Protein AF-A0A369LUM4-F1 (afdb_monomer)

Radius of gyration: 27.9 Å; Cα contacts (8 Å, |Δi|>4): 339; chains: 1; bounding box: 79×74×70 Å

Secondary structure (DSSP, 8-state):
----------------SS---------------------------------------------------S---------PPPSEE-SSEEEE---GGGHHHHHHHHT-TTTSGGGTS---HHHHHHHHHHHHHHHHHTS--EEEEEETTT--EEEEEEEEEEEETTEEEEEEEEEE-GGGTTSSHHHHHHHHHHHHHHHTS--SEEEEEEETT-HHHHHHHHHTT-EEEEEEEEEETTEEEEEEEEEEEHHHHHHHHTT-

Sequence (260 aa):
MPEPDEAVRDT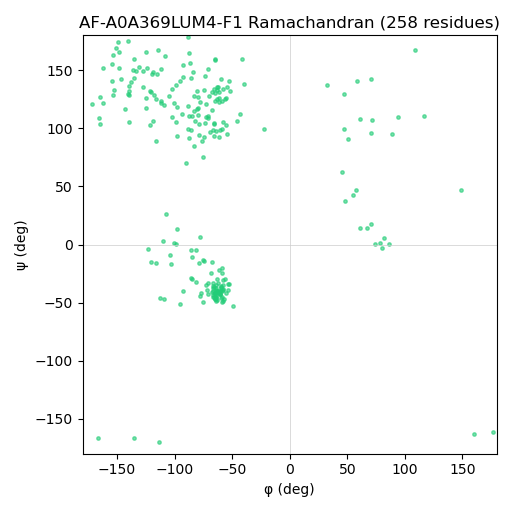AASNLPFGTVITDSLHVGCPVIDSESRELGKYSAQTDGDELERAFRPKSCRESVITVPKGARCASTVRERPILETERLVLREMVEADFEALCRTLQDGKAMYAYEGPFDDAEVKEWLDRQLARYRDDGFGLWAAVLKDTGRFVGQCGLTVQDCDGVPVVEVGYLFERAYWHRGLATEAAVACRDHAFDVLGADEVFSIIRDTNEASQAVARRNGMTPRSSFIKHYRGVRMPHIAYSITREERALLALRA

Mean predicted aligned error: 14.49 Å

Foldseek 3Di:
DDDDDDDDDDDPPDPDAFDDPPPPDDDPDDDDPDDDDDDDDDDDDDDDDDDDDDDDDDDDDDDPPDDDDPDDPPPPPPPADFPDDFPWKTWGADDPVCLVVQLLFQQDQVLCVQQVGHDDSVVSVVVNVVQVVCCVPVVWGWTFIATPVPRHGFWTWAWDFHDDPNDTAIEIDITGRPVCPPVCSRLRRSLRRVVCCCVPVVHFKYKHKGFPPCVSVVVSLVSSVWDWDDWDWDQHPNDTTIITITMDGPVSVVVVVVVD

pLDDT: mean 76.44, std 30.2, range [22.61, 98.81]

Nearest PDB structures (foldseek):
  2zw7-assembly1_B  TM=8.777E-01  e=3.387E-13  Streptomyces verticillus
  2vzy-assembly1_D  TM=8.006E-01  e=3.402E-11  Mycobacterium tuberculosis H37Rv
  2vzy-assembly1_C  TM=8.085E-01  e=5.283E-10  Mycobacterium tuberculosis H37Rv
  2vzz-assembly1_D  TM=7.512E-01  e=1.159E-10  Mycobacterium tuberculosis H37Rv
  3igr-assembly1_A  TM=7.946E-01  e=3.418E-09  Aliivibrio fischeri ES114

Solvent-accessible surface area (backbone atoms only — not comparable to full-atom values): 16498 Å² total; per-residue (Å²): 134,88,85,81,92,85,79,88,80,84,69,91,75,80,90,67,84,76,85,79,78,81,76,76,88,71,87,78,78,77,83,77,87,76,84,83,84,81,87,83,83,93,82,90,81,88,83,87,81,91,82,84,89,90,84,86,87,87,82,90,80,83,86,77,83,76,84,74,80,91,83,70,86,73,75,78,74,76,78,72,70,66,79,45,75,60,98,56,36,35,27,24,82,66,53,81,86,42,50,74,61,49,42,64,27,46,46,29,49,81,67,18,52,81,64,83,39,43,44,55,74,66,57,47,48,52,53,50,53,50,32,56,47,26,40,73,75,70,68,44,28,58,15,34,29,22,34,67,93,75,69,42,73,48,35,34,36,22,41,41,82,40,76,59,93,88,38,82,40,48,25,55,50,73,50,52,24,73,94,57,59,96,68,56,56,68,39,55,47,49,39,54,41,51,50,42,38,44,77,72,69,62,43,64,52,44,33,32,83,37,45,71,85,37,59,70,58,53,52,35,42,47,74,53,66,27,44,81,77,49,71,53,74,47,78,53,98,91,39,81,39,54,28,33,33,26,34,39,39,55,66,57,53,54,57,51,64,75,74,112

Structure (mmCIF, N/CA/C/O backbone):
data_AF-A0A369LUM4-F1
#
_entry.id   AF-A0A369LUM4-F1
#
loop_
_atom_site.group_PDB
_atom_site.id
_atom_site.type_symbol
_atom_site.label_atom_id
_atom_site.label_alt_id
_atom_site.label_comp_id
_atom_site.label_asym_id
_atom_site.label_entity_id
_atom_site.label_seq_id
_atom_site.pdbx_PDB_ins_code
_atom_site.Cartn_x
_atom_site.Cartn_y
_atom_site.Cartn_z
_atom_site.occupancy
_atom_site.B_iso_or_equiv
_atom_site.auth_seq_id
_atom_site.auth_comp_id
_atom_site.auth_asym_id
_atom_site.auth_atom_id
_atom_site.pdbx_PDB_model_num
ATOM 1 N N . MET A 1 1 ? 56.122 15.532 -16.578 1.00 37.94 1 MET A N 1
ATOM 2 C CA . MET A 1 1 ? 56.825 15.122 -15.346 1.00 37.94 1 MET A CA 1
ATOM 3 C C . MET A 1 1 ? 56.696 16.270 -14.365 1.00 37.94 1 MET A C 1
ATOM 5 O O . MET A 1 1 ? 57.207 17.341 -14.678 1.00 37.94 1 MET A O 1
ATOM 9 N N . PRO A 1 2 ? 55.890 16.106 -13.308 1.00 39.62 2 PRO A N 1
ATOM 10 C CA . PRO A 1 2 ? 56.059 15.027 -12.331 1.00 39.62 2 PRO A CA 1
ATOM 11 C C . PRO A 1 2 ? 54.914 13.989 -12.290 1.00 39.62 2 PRO A C 1
ATOM 13 O O . PRO A 1 2 ? 53.870 14.198 -12.895 1.00 39.62 2 PRO A O 1
ATOM 16 N N . GLU A 1 3 ? 55.199 12.889 -11.591 1.00 32.84 3 GLU A N 1
ATOM 17 C CA . GLU A 1 3 ? 54.438 11.676 -11.191 1.00 32.84 3 GLU A CA 1
ATOM 18 C C . GLU A 1 3 ? 54.886 11.370 -9.722 1.00 32.84 3 GLU A C 1
ATOM 20 O O . GLU A 1 3 ? 55.920 11.934 -9.332 1.00 32.84 3 GLU A O 1
ATOM 25 N N . PRO A 1 4 ? 54.342 10.389 -8.960 1.00 58.00 4 PRO A N 1
ATOM 26 C CA . PRO A 1 4 ? 52.948 10.113 -8.547 1.00 58.00 4 PRO A CA 1
ATOM 27 C C . PRO A 1 4 ? 52.816 9.742 -7.026 1.00 58.00 4 PRO A C 1
ATOM 29 O O . PRO A 1 4 ? 53.778 9.899 -6.279 1.00 58.00 4 PRO A O 1
ATOM 32 N N . ASP A 1 5 ? 51.642 9.207 -6.624 1.00 32.41 5 ASP A N 1
ATOM 33 C CA . ASP A 1 5 ? 51.275 8.502 -5.357 1.00 32.41 5 ASP A CA 1
ATOM 34 C C . ASP A 1 5 ? 51.185 9.339 -4.061 1.00 32.41 5 ASP A C 1
ATOM 36 O O . ASP A 1 5 ? 51.930 10.288 -3.867 1.00 32.41 5 ASP A O 1
ATOM 40 N N . GLU A 1 6 ? 50.277 9.148 -3.093 1.00 31.55 6 GLU A N 1
ATOM 41 C CA . GLU A 1 6 ? 49.415 8.060 -2.579 1.00 31.55 6 GLU A CA 1
ATOM 42 C C . GLU A 1 6 ? 48.331 8.806 -1.728 1.00 31.55 6 GLU A C 1
ATOM 44 O O . GLU A 1 6 ? 48.593 9.895 -1.221 1.00 31.55 6 GLU A O 1
ATOM 49 N N . ALA A 1 7 ? 47.082 8.403 -1.491 1.00 29.19 7 ALA A N 1
ATOM 50 C CA . ALA A 1 7 ? 46.613 7.113 -1.029 1.00 29.19 7 ALA A CA 1
ATOM 51 C C . ALA A 1 7 ? 45.096 6.995 -1.263 1.00 29.19 7 ALA A C 1
ATOM 53 O O . ALA A 1 7 ? 44.289 7.810 -0.802 1.00 29.19 7 ALA A O 1
ATOM 54 N N . VAL A 1 8 ? 44.729 5.910 -1.931 1.00 30.84 8 VAL A N 1
ATOM 55 C CA . VAL A 1 8 ? 43.395 5.323 -1.935 1.00 30.84 8 VAL A CA 1
ATOM 56 C C . VAL A 1 8 ? 43.130 4.782 -0.529 1.00 30.84 8 VAL A C 1
ATOM 58 O O . VAL A 1 8 ? 43.818 3.871 -0.074 1.00 30.84 8 VAL A O 1
ATOM 61 N N . ARG A 1 9 ? 42.139 5.333 0.178 1.00 27.94 9 ARG A N 1
ATOM 62 C CA . ARG A 1 9 ? 41.502 4.625 1.294 1.00 27.94 9 ARG A CA 1
ATOM 63 C C . ARG A 1 9 ? 40.218 3.998 0.791 1.00 27.94 9 ARG A C 1
ATOM 65 O O . ARG A 1 9 ? 39.163 4.620 0.724 1.00 27.94 9 ARG A O 1
ATOM 72 N N . ASP A 1 10 ? 40.411 2.749 0.409 1.00 30.08 10 ASP A N 1
ATOM 73 C CA . ASP A 1 10 ? 39.420 1.710 0.236 1.00 30.08 10 ASP A CA 1
ATOM 74 C C . ASP A 1 10 ? 38.422 1.742 1.405 1.00 30.08 10 ASP A C 1
ATOM 76 O O . ASP A 1 10 ? 38.771 1.508 2.564 1.00 30.08 10 ASP A O 1
ATOM 80 N N . THR A 1 11 ? 37.180 2.114 1.113 1.00 27.84 11 THR A N 1
ATOM 81 C CA . THR A 1 11 ? 36.047 1.787 1.976 1.00 27.84 11 THR A CA 1
ATOM 82 C C . THR A 1 11 ? 35.116 0.987 1.093 1.00 27.84 11 THR A C 1
ATOM 84 O O . THR A 1 11 ? 34.461 1.540 0.212 1.00 27.84 11 THR A O 1
ATOM 87 N N . ALA A 1 12 ? 35.128 -0.329 1.292 1.00 26.73 12 ALA A N 1
ATOM 88 C CA . ALA A 1 12 ? 34.203 -1.259 0.678 1.00 26.73 12 ALA A CA 1
ATOM 89 C C . ALA A 1 12 ? 32.766 -0.811 0.989 1.00 26.73 12 ALA A C 1
ATOM 91 O O . ALA A 1 12 ? 32.222 -1.086 2.058 1.00 26.73 12 ALA A O 1
ATOM 92 N N . ALA A 1 13 ? 32.173 -0.062 0.061 1.00 26.83 13 ALA A N 1
ATOM 93 C CA . ALA A 1 13 ? 30.776 0.313 0.095 1.00 26.83 13 ALA A CA 1
ATOM 94 C C . ALA A 1 13 ? 29.966 -0.893 -0.386 1.00 26.83 13 ALA A C 1
ATOM 96 O O . ALA A 1 13 ? 29.941 -1.236 -1.567 1.00 26.83 13 ALA A O 1
ATOM 97 N N . SER A 1 14 ? 29.371 -1.557 0.597 1.00 28.95 14 SER A N 1
ATOM 98 C CA . SER A 1 14 ? 28.220 -2.449 0.525 1.00 28.95 14 SER A CA 1
ATOM 99 C C . SER A 1 14 ? 27.320 -2.221 -0.698 1.00 28.95 14 SER A C 1
ATOM 101 O O . SER A 1 14 ? 26.425 -1.378 -0.705 1.00 28.95 14 SER A O 1
ATOM 103 N N . ASN A 1 15 ? 27.504 -3.059 -1.717 1.00 29.31 15 ASN A N 1
ATOM 104 C CA . ASN A 1 15 ? 26.479 -3.331 -2.718 1.00 29.31 15 ASN A CA 1
ATOM 105 C C . ASN A 1 15 ? 25.441 -4.273 -2.095 1.00 29.31 15 ASN A C 1
ATOM 107 O O . ASN A 1 15 ? 25.581 -5.491 -2.181 1.00 29.31 15 ASN A O 1
ATOM 111 N N . LEU A 1 16 ? 24.412 -3.715 -1.456 1.00 26.89 16 LEU A N 1
ATOM 112 C CA . LEU A 1 16 ? 23.208 -4.456 -1.077 1.00 26.89 16 LEU A CA 1
ATOM 113 C C . LEU A 1 16 ? 21.986 -3.742 -1.670 1.00 26.89 16 LEU A C 1
ATOM 115 O O . LEU A 1 16 ? 21.741 -2.580 -1.331 1.00 26.89 16 LEU A O 1
ATOM 119 N N . PRO A 1 17 ? 21.221 -4.380 -2.575 1.00 29.47 17 PRO A N 1
ATOM 120 C CA . PRO A 1 17 ? 19.973 -3.812 -3.048 1.00 29.47 17 PRO A CA 1
ATOM 121 C C . PRO A 1 17 ? 18.919 -3.962 -1.945 1.00 29.47 17 PRO A C 1
ATOM 123 O O . PRO A 1 17 ? 18.769 -5.021 -1.351 1.00 29.47 17 PRO A O 1
ATOM 126 N N . PHE A 1 18 ? 18.194 -2.876 -1.675 1.00 36.31 18 PHE A N 1
ATOM 127 C CA . PHE A 1 18 ? 17.051 -2.803 -0.759 1.00 36.31 18 PHE A CA 1
ATOM 128 C C . PHE A 1 18 ? 17.255 -3.372 0.654 1.00 36.31 18 PHE A C 1
ATOM 130 O O . PHE A 1 18 ? 16.886 -4.508 0.929 1.00 36.31 18 PHE A O 1
ATOM 137 N N . GLY A 1 19 ? 17.696 -2.505 1.575 1.00 31.61 19 GLY A N 1
ATOM 138 C CA . GLY A 1 19 ? 17.336 -2.571 2.998 1.00 31.61 19 GLY A CA 1
ATOM 139 C C . GLY A 1 19 ? 17.418 -3.962 3.623 1.00 31.61 19 GLY A C 1
ATOM 140 O O . GLY A 1 19 ? 16.407 -4.501 4.064 1.00 31.61 19 GLY A O 1
ATOM 141 N N . THR A 1 20 ? 18.612 -4.550 3.647 1.00 25.53 20 THR A N 1
ATOM 142 C CA . THR A 1 20 ? 18.895 -5.695 4.512 1.00 25.53 20 THR A CA 1
ATOM 143 C C . THR A 1 20 ? 19.006 -5.177 5.941 1.00 25.53 20 THR A C 1
ATOM 145 O O . THR A 1 20 ? 20.008 -4.566 6.305 1.00 25.53 20 THR A O 1
ATOM 148 N N . VAL A 1 21 ? 17.978 -5.405 6.757 1.00 26.83 21 VAL A N 1
ATOM 149 C CA . VAL A 1 21 ? 18.145 -5.363 8.210 1.00 26.83 21 VAL A CA 1
ATOM 150 C C . VAL A 1 21 ? 18.912 -6.629 8.570 1.00 26.83 21 VAL A C 1
ATOM 152 O O . VAL A 1 21 ? 18.396 -7.736 8.439 1.00 26.83 21 VAL A O 1
ATOM 155 N N . ILE A 1 22 ? 20.174 -6.476 8.965 1.00 22.89 22 ILE A N 1
ATOM 156 C CA . ILE A 1 22 ? 20.905 -7.544 9.643 1.00 22.89 22 ILE A CA 1
ATOM 157 C C . ILE A 1 22 ? 20.247 -7.675 11.018 1.00 22.89 22 ILE A C 1
ATOM 159 O O . ILE A 1 22 ? 20.527 -6.889 11.920 1.00 22.89 22 ILE A O 1
ATOM 163 N N . THR A 1 23 ? 19.325 -8.622 11.177 1.00 25.25 23 THR A N 1
ATOM 164 C CA . THR A 1 23 ? 18.852 -9.010 12.505 1.00 25.25 23 THR A CA 1
ATOM 165 C C . THR A 1 23 ? 19.908 -9.923 13.115 1.00 25.25 23 THR A C 1
ATOM 167 O O . THR A 1 23 ? 19.917 -11.132 12.871 1.00 25.25 23 THR A O 1
ATOM 170 N N . ASP A 1 24 ? 20.822 -9.348 13.895 1.00 22.61 24 ASP A N 1
ATOM 171 C CA . ASP A 1 24 ? 21.586 -10.142 14.850 1.00 22.61 24 ASP A CA 1
ATOM 172 C C . ASP A 1 24 ? 20.591 -10.753 15.841 1.00 22.61 24 ASP A C 1
ATOM 174 O O . ASP A 1 24 ? 19.784 -10.063 16.468 1.00 22.61 24 ASP A O 1
ATOM 178 N N . SER A 1 25 ? 20.613 -12.080 15.916 1.00 28.19 25 SER A N 1
ATOM 179 C CA . SER A 1 25 ? 19.742 -12.876 16.771 1.00 28.19 25 SER A CA 1
ATOM 180 C C . SER A 1 25 ? 19.954 -12.515 18.240 1.00 28.19 25 SER A C 1
ATOM 182 O O . SER A 1 25 ? 20.850 -13.044 18.897 1.00 28.19 25 SER A O 1
ATOM 184 N N . LEU A 1 26 ? 19.081 -11.674 18.787 1.00 26.17 26 LEU A N 1
ATOM 185 C CA . LEU A 1 26 ? 18.845 -11.610 20.222 1.00 26.17 26 LEU A CA 1
ATOM 186 C C . LEU A 1 26 ? 17.547 -12.352 20.522 1.00 26.17 26 LEU A C 1
ATOM 188 O O . LEU A 1 26 ? 16.453 -11.927 20.166 1.00 26.17 26 LEU A O 1
ATOM 192 N N . HIS A 1 27 ? 17.721 -13.505 21.166 1.00 26.67 27 HIS A N 1
ATOM 193 C CA . HIS A 1 27 ? 16.674 -14.296 21.796 1.00 26.67 27 HIS A CA 1
ATOM 194 C C . HIS A 1 27 ? 15.754 -13.395 22.632 1.00 26.67 27 HIS A C 1
ATOM 196 O O . HIS A 1 27 ? 16.112 -12.999 23.742 1.00 26.67 27 HIS A O 1
ATOM 202 N N . VAL A 1 28 ? 14.543 -13.135 22.144 1.00 27.08 28 VAL A N 1
ATOM 203 C CA . VAL A 1 28 ? 13.439 -12.730 23.014 1.00 27.08 28 VAL A CA 1
ATOM 204 C C . VAL A 1 28 ? 12.779 -14.018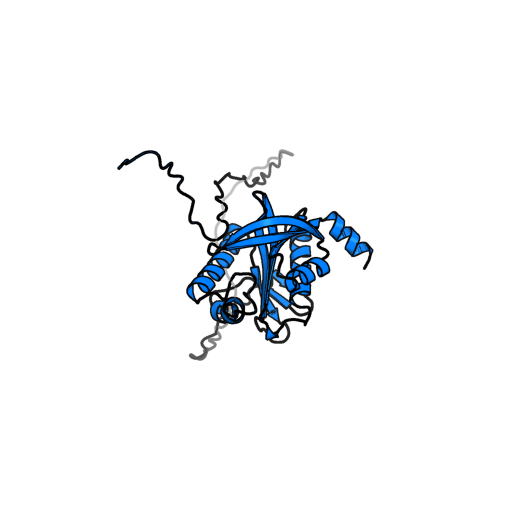 23.483 1.00 27.08 28 VAL A C 1
ATOM 206 O O . VAL A 1 28 ? 12.045 -14.679 22.750 1.00 27.08 28 VAL A O 1
ATOM 209 N N . GLY A 1 29 ? 13.145 -14.420 24.698 1.00 24.52 29 GLY A N 1
ATOM 210 C CA . GLY A 1 29 ? 12.586 -15.579 25.372 1.00 24.52 29 GLY A CA 1
ATOM 211 C C . GLY A 1 29 ? 11.068 -15.471 25.473 1.00 24.52 29 GLY A C 1
ATOM 212 O O . GLY A 1 29 ? 10.528 -14.501 25.999 1.00 24.52 29 GLY A O 1
ATOM 213 N N . CYS A 1 30 ? 10.395 -16.500 24.976 1.00 23.80 30 CYS A N 1
ATOM 214 C CA . CYS A 1 30 ? 8.995 -16.763 25.252 1.00 23.80 30 CYS A CA 1
ATOM 215 C C . CYS A 1 30 ? 8.857 -17.082 26.755 1.00 23.80 30 CYS A C 1
ATOM 217 O O . CYS A 1 30 ? 9.540 -17.999 27.226 1.00 23.80 30 CYS A O 1
ATOM 219 N N . PRO A 1 31 ? 8.033 -16.366 27.541 1.00 27.19 31 PRO A N 1
ATOM 220 C CA . PRO A 1 31 ? 7.771 -16.773 28.910 1.00 27.19 31 PRO A CA 1
ATOM 221 C C . PRO A 1 31 ? 6.902 -18.032 28.887 1.00 27.19 31 PRO A C 1
ATOM 223 O O . PRO A 1 31 ? 5.734 -18.013 28.499 1.00 27.19 31 PRO A O 1
ATOM 226 N N . VAL A 1 32 ? 7.516 -19.141 29.296 1.00 28.25 32 VAL A N 1
ATOM 227 C CA . VAL A 1 32 ? 6.835 -20.386 29.640 1.00 28.25 32 VAL A CA 1
ATOM 228 C C . VAL A 1 32 ? 5.858 -20.078 30.771 1.00 28.25 32 VAL A C 1
ATOM 230 O O . VAL A 1 32 ? 6.238 -19.551 31.816 1.00 28.25 32 VAL A O 1
ATOM 233 N N . ILE A 1 33 ? 4.588 -20.385 30.533 1.00 26.48 33 ILE A N 1
ATOM 234 C CA . ILE A 1 33 ? 3.525 -20.329 31.529 1.00 26.48 33 ILE A CA 1
ATOM 235 C C . ILE A 1 33 ? 3.743 -21.541 32.437 1.00 26.48 33 ILE A C 1
ATOM 237 O O . ILE A 1 33 ? 3.316 -22.646 32.108 1.00 26.48 33 ILE A O 1
ATOM 241 N N . ASP A 1 34 ? 4.480 -21.350 33.529 1.00 24.20 34 ASP A N 1
ATOM 242 C CA . ASP A 1 34 ? 4.677 -22.389 34.534 1.00 24.20 34 ASP A CA 1
ATOM 243 C C . ASP A 1 34 ? 3.478 -22.388 35.489 1.00 24.20 34 ASP A C 1
ATOM 245 O O . ASP A 1 34 ? 3.175 -21.402 36.168 1.00 24.20 34 ASP A O 1
ATOM 249 N N . SER A 1 35 ? 2.729 -23.485 35.472 1.00 27.98 35 SER A N 1
ATOM 250 C CA . SER A 1 35 ? 1.577 -23.710 36.332 1.00 27.98 35 SER A CA 1
ATOM 251 C C . SER A 1 35 ? 2.049 -24.227 37.692 1.00 27.98 35 SER A C 1
ATOM 253 O O . SER A 1 35 ? 2.053 -25.434 37.931 1.00 27.98 35 SER A O 1
ATOM 255 N N . GLU A 1 36 ? 2.414 -23.330 38.607 1.00 27.61 36 GLU A N 1
ATOM 256 C CA . GLU A 1 36 ? 2.580 -23.686 40.021 1.00 27.61 36 GLU A CA 1
ATOM 257 C C . GLU A 1 36 ? 1.247 -23.554 40.771 1.00 27.61 36 GLU A C 1
ATOM 259 O O . GLU A 1 36 ? 0.881 -22.513 41.314 1.00 27.61 36 GLU A O 1
ATOM 264 N N . SER A 1 37 ? 0.511 -24.662 40.830 1.00 28.59 37 SER A N 1
ATOM 265 C CA . SER A 1 37 ? -0.523 -24.900 41.835 1.00 28.59 37 SER A CA 1
ATOM 266 C C . SER A 1 37 ? 0.116 -25.531 43.076 1.00 28.59 37 SER A C 1
ATOM 268 O O . SER A 1 37 ? 0.519 -26.696 43.034 1.00 28.59 37 SER A O 1
ATOM 270 N N . ARG A 1 38 ? 0.187 -24.789 44.189 1.00 28.94 38 ARG A N 1
ATOM 271 C CA . ARG A 1 38 ? 0.596 -25.310 45.503 1.00 28.94 38 ARG A CA 1
ATOM 272 C C . ARG A 1 38 ? -0.585 -25.391 46.475 1.00 28.94 38 ARG A C 1
ATOM 274 O O . ARG A 1 38 ? -1.197 -24.390 46.820 1.00 28.94 38 ARG A O 1
ATOM 281 N N . GLU A 1 39 ? -0.800 -26.631 46.908 1.00 28.66 39 GLU A N 1
ATOM 282 C CA . GLU A 1 39 ? -1.239 -27.103 48.227 1.00 28.66 39 GLU A CA 1
ATOM 283 C C . GLU A 1 39 ? -2.600 -26.687 48.799 1.00 28.66 39 GLU A C 1
ATOM 285 O O . GLU A 1 39 ? -2.744 -25.646 49.429 1.00 28.66 39 GLU A O 1
ATOM 290 N N . LEU A 1 40 ? -3.519 -27.661 48.815 1.00 30.11 40 LEU A N 1
ATOM 291 C CA . LEU A 1 40 ? -4.333 -27.956 49.995 1.00 30.11 40 LEU A CA 1
ATOM 292 C C . LEU A 1 40 ? -4.520 -29.474 50.162 1.00 30.11 40 LEU A C 1
ATOM 294 O O . LEU A 1 40 ? -4.982 -30.157 49.257 1.00 30.11 40 LEU A O 1
ATOM 298 N N . GLY A 1 41 ? -4.240 -29.958 51.376 1.00 27.19 41 GLY A N 1
ATOM 299 C CA . GLY A 1 41 ? -5.113 -30.925 52.049 1.00 27.19 41 GLY A CA 1
ATOM 300 C C . GLY A 1 41 ? -4.875 -32.416 51.808 1.00 27.19 41 GLY A C 1
ATOM 301 O O . GLY A 1 41 ? -5.458 -33.026 50.924 1.00 27.19 41 GLY A O 1
ATOM 302 N N . LYS A 1 42 ? -4.118 -33.022 52.726 1.00 28.30 42 LYS A N 1
ATOM 303 C CA . LYS A 1 42 ? -4.046 -34.464 53.004 1.00 28.30 42 LYS A CA 1
ATOM 304 C C . LYS A 1 42 ? -5.443 -35.065 53.236 1.00 28.30 42 LYS A C 1
ATOM 306 O O . LYS A 1 42 ? -6.145 -34.564 54.106 1.00 28.30 42 LYS A O 1
ATOM 311 N N . TYR A 1 43 ? -5.767 -36.193 52.602 1.00 28.22 43 TYR A N 1
ATOM 312 C CA . TYR A 1 43 ? -6.576 -37.258 53.215 1.00 28.22 43 TYR A CA 1
ATOM 313 C C . TYR A 1 43 ? -6.245 -38.613 52.573 1.00 28.22 43 TYR A C 1
ATOM 315 O O . TYR A 1 43 ? -6.200 -38.760 51.357 1.00 28.22 43 TYR A O 1
ATOM 323 N N . SER A 1 44 ? -5.948 -39.581 53.431 1.00 27.06 44 SER A N 1
ATOM 324 C CA . SER A 1 44 ? -5.554 -40.956 53.136 1.00 27.06 44 SER A CA 1
ATOM 325 C C . SER A 1 44 ? -6.761 -41.873 52.932 1.00 27.06 44 SER A C 1
ATOM 327 O O . SER A 1 44 ? -7.692 -41.801 53.732 1.00 27.06 44 SER A O 1
ATOM 329 N N . ALA A 1 45 ? -6.666 -42.825 52.001 1.00 32.16 45 ALA A N 1
ATOM 330 C CA . ALA A 1 45 ? -7.217 -44.176 52.161 1.00 32.16 45 ALA A CA 1
ATOM 331 C C . ALA A 1 45 ? -6.574 -45.142 51.147 1.00 32.16 45 ALA A C 1
ATOM 333 O O . ALA A 1 45 ? -6.635 -44.922 49.941 1.00 32.16 45 ALA A O 1
ATOM 334 N N . GLN A 1 46 ? -5.948 -46.202 51.662 1.00 28.91 46 GLN A N 1
ATOM 335 C CA . GLN A 1 46 ? -5.573 -47.417 50.934 1.00 28.91 46 GLN A CA 1
ATOM 336 C C . GLN A 1 46 ? -6.817 -48.265 50.652 1.00 28.91 46 GLN A C 1
ATOM 338 O O . GLN A 1 46 ? -7.669 -48.375 51.532 1.00 28.91 46 GLN A O 1
ATOM 343 N N . THR A 1 47 ? -6.868 -48.942 49.501 1.00 30.75 47 THR A N 1
ATOM 344 C CA . THR A 1 47 ? -7.057 -50.409 49.421 1.00 30.75 47 THR A CA 1
ATOM 345 C C . THR A 1 47 ? -6.877 -50.918 47.984 1.00 30.75 47 THR A C 1
ATOM 347 O O . THR A 1 47 ? -7.520 -50.438 47.060 1.00 30.75 47 THR A O 1
ATOM 350 N N . ASP A 1 48 ? -5.911 -51.828 47.849 1.00 27.09 48 ASP A N 1
ATOM 351 C CA . ASP A 1 48 ? -5.878 -53.109 47.127 1.00 27.09 48 ASP A CA 1
ATOM 352 C C . ASP A 1 48 ? -6.671 -53.348 45.829 1.00 27.09 48 ASP A C 1
ATOM 354 O O . ASP A 1 48 ? -7.885 -53.185 45.770 1.00 27.09 48 ASP A O 1
ATOM 358 N N . GLY A 1 49 ? -5.975 -54.002 44.888 1.00 25.92 49 GLY A N 1
ATOM 359 C CA . GLY A 1 49 ? -6.461 -55.270 44.332 1.00 25.92 49 GLY A CA 1
ATOM 360 C C . GLY A 1 49 ? -6.805 -55.278 42.846 1.00 25.92 49 GLY A C 1
ATOM 361 O O . GLY A 1 49 ? -7.808 -54.717 42.428 1.00 25.92 49 GLY A O 1
ATOM 362 N N . ASP A 1 50 ? -5.974 -55.986 42.083 1.00 28.95 50 ASP A N 1
ATOM 363 C CA . ASP A 1 50 ? -6.176 -56.448 40.708 1.00 28.95 50 ASP A CA 1
ATOM 364 C C . ASP A 1 50 ? -7.597 -56.954 40.398 1.00 28.95 50 ASP A C 1
ATOM 366 O O . ASP A 1 50 ? -8.119 -57.773 41.147 1.00 28.95 50 ASP A O 1
ATOM 370 N N . GLU A 1 51 ? -8.148 -56.609 39.223 1.00 30.09 51 GLU A N 1
ATOM 371 C CA . GLU A 1 51 ? -9.010 -57.526 38.454 1.00 30.09 51 GLU A CA 1
ATOM 372 C C . GLU A 1 51 ? -9.218 -57.084 36.985 1.00 30.09 51 GLU A C 1
ATOM 374 O O . GLU A 1 51 ? -9.932 -56.141 36.662 1.00 30.09 51 GLU A O 1
ATOM 379 N N . LEU A 1 52 ? -8.505 -57.795 36.106 1.00 30.16 52 LEU A N 1
ATOM 380 C CA . LEU A 1 52 ? -8.952 -58.496 34.893 1.00 30.16 52 LEU A CA 1
ATOM 381 C C . LEU A 1 52 ? -9.884 -57.848 33.840 1.00 30.16 52 LEU A C 1
ATOM 383 O O . LEU A 1 52 ? -11.011 -57.423 34.064 1.00 30.16 52 LEU A O 1
ATOM 3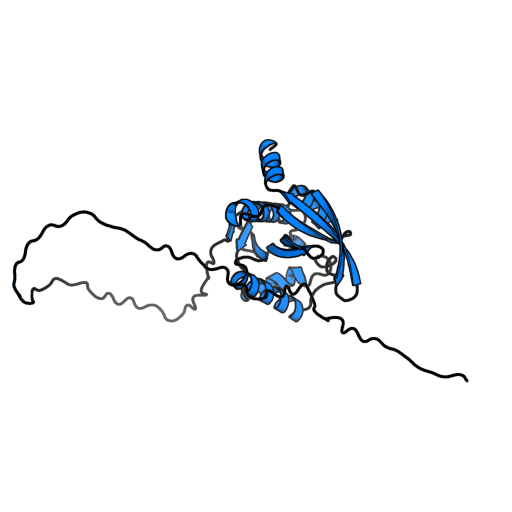87 N N . GLU A 1 53 ? -9.381 -57.982 32.608 1.00 29.84 53 GLU A N 1
ATOM 388 C CA . GLU A 1 53 ? -10.011 -57.863 31.293 1.00 29.84 53 GLU A CA 1
ATOM 389 C C . GLU A 1 53 ? -11.421 -58.471 31.104 1.00 29.84 53 GLU A C 1
ATOM 391 O O . GLU A 1 53 ? -11.778 -59.490 31.689 1.00 29.84 53 GLU A O 1
ATOM 396 N N . ARG A 1 54 ? -12.066 -57.942 30.042 1.00 29.06 54 ARG A N 1
ATOM 397 C CA . ARG A 1 54 ? -13.145 -58.472 29.169 1.00 29.06 54 ARG A CA 1
ATOM 398 C C . ARG A 1 54 ? -14.601 -58.121 29.504 1.00 29.06 54 ARG A C 1
ATOM 400 O O . ARG A 1 54 ? -15.246 -58.785 30.299 1.00 29.06 54 ARG A O 1
ATOM 407 N N . ALA A 1 55 ? -15.182 -57.282 28.638 1.00 30.91 55 ALA A N 1
ATOM 408 C CA . ALA A 1 55 ? -16.454 -57.544 27.937 1.00 30.91 55 ALA A CA 1
ATOM 409 C C . ALA A 1 55 ? -16.616 -56.541 26.765 1.00 30.91 55 ALA A C 1
ATOM 411 O O . ALA A 1 55 ? -16.591 -55.337 26.967 1.00 30.91 55 ALA A O 1
ATOM 412 N N . PHE A 1 56 ? -16.506 -56.942 25.494 1.00 25.62 56 PHE A N 1
ATOM 413 C CA . PHE A 1 56 ? -17.566 -57.462 24.605 1.00 25.62 56 PHE A CA 1
ATOM 414 C C . PHE A 1 56 ? -18.638 -56.442 24.119 1.00 25.62 56 PHE A C 1
ATOM 416 O O . PHE A 1 56 ? -19.667 -56.281 24.756 1.00 25.62 56 PHE A O 1
ATOM 423 N N . ARG A 1 57 ? -18.398 -55.901 22.897 1.00 34.59 57 ARG A N 1
ATOM 424 C CA . ARG A 1 57 ? -19.312 -55.571 21.752 1.00 34.59 57 ARG A CA 1
ATOM 425 C C . ARG A 1 57 ? -20.503 -54.597 21.960 1.00 34.59 57 ARG A C 1
ATOM 427 O O . ARG A 1 57 ? -21.256 -54.773 22.908 1.00 34.59 57 ARG A O 1
ATOM 434 N N . PRO A 1 58 ? -20.820 -53.693 20.985 1.00 36.59 58 PRO A N 1
ATOM 435 C CA . PRO A 1 58 ? -21.554 -54.136 19.779 1.00 36.59 58 PRO A CA 1
ATOM 436 C C . PRO A 1 58 ? -21.422 -53.356 18.434 1.00 36.59 58 PRO A C 1
ATOM 438 O O . PRO A 1 58 ? -21.244 -52.151 18.382 1.00 36.59 58 PRO A O 1
ATOM 441 N N . LYS A 1 59 ? -21.695 -54.128 17.362 1.00 32.16 59 LYS A N 1
ATOM 442 C CA . LYS A 1 59 ? -22.511 -53.856 16.147 1.00 32.16 59 LYS A CA 1
ATOM 443 C C . LYS A 1 59 ? -22.036 -52.869 15.053 1.00 32.16 59 LYS A C 1
ATOM 445 O O . LYS A 1 59 ? -22.249 -51.673 15.127 1.00 32.16 59 LYS A O 1
ATOM 450 N N . SER A 1 60 ? -21.630 -53.479 13.929 1.00 35.50 60 SER A N 1
ATOM 451 C CA . SER A 1 60 ? -22.241 -53.334 12.589 1.00 35.50 60 SER A CA 1
ATOM 452 C C . SER A 1 60 ? -22.548 -51.915 12.084 1.00 35.50 60 SER A C 1
ATOM 454 O O . SER A 1 60 ? -23.661 -51.424 12.270 1.00 35.50 60 SER A O 1
ATOM 456 N N . CYS A 1 61 ? -21.662 -51.393 11.234 1.00 28.12 61 CYS A N 1
ATOM 457 C CA . CYS A 1 61 ? -22.032 -50.483 10.149 1.00 28.12 61 CYS A CA 1
ATOM 458 C C . CYS A 1 61 ? -21.501 -51.062 8.831 1.00 28.12 61 CYS A C 1
ATOM 460 O O . CYS A 1 61 ? -20.337 -51.437 8.732 1.00 28.12 61 CYS A O 1
ATOM 462 N N . ARG A 1 62 ? -22.401 -51.214 7.856 1.00 34.53 62 ARG A N 1
ATOM 463 C CA . ARG A 1 62 ? -22.141 -51.768 6.523 1.00 34.53 62 ARG A CA 1
ATOM 464 C C . ARG A 1 62 ? -21.153 -50.882 5.762 1.00 34.53 62 ARG A C 1
ATOM 466 O O . ARG A 1 62 ? -21.364 -49.676 5.681 1.00 34.53 62 ARG A O 1
ATOM 473 N N . GLU A 1 63 ? -20.144 -51.490 5.145 1.00 30.86 63 GLU A N 1
ATOM 474 C CA . GLU A 1 63 ? -19.341 -50.854 4.101 1.00 30.86 63 GLU A CA 1
ATOM 475 C C . GLU A 1 63 ? -20.226 -50.587 2.879 1.00 30.86 63 GLU A C 1
ATOM 477 O O . GLU A 1 63 ? -20.573 -51.489 2.118 1.00 30.86 63 GLU A O 1
ATOM 482 N N . SER A 1 64 ? -20.609 -49.331 2.684 1.00 31.73 64 SER A N 1
ATOM 483 C CA . SER A 1 64 ? -21.011 -48.839 1.373 1.00 31.73 64 SER A CA 1
ATOM 484 C C . SER A 1 64 ? -19.750 -48.403 0.634 1.00 31.73 64 SER A C 1
ATOM 486 O O . SER A 1 64 ? -19.230 -47.312 0.865 1.00 31.73 64 SER A O 1
ATOM 488 N N . VAL A 1 65 ? -19.248 -49.274 -0.242 1.00 32.84 65 VAL A N 1
ATOM 489 C CA . VAL A 1 65 ? -18.198 -48.940 -1.209 1.00 32.84 65 VAL A CA 1
ATOM 490 C C . VAL A 1 65 ? -18.787 -47.943 -2.207 1.00 32.84 65 VAL A C 1
ATOM 492 O O . VAL A 1 65 ? -19.503 -48.321 -3.131 1.00 32.84 65 VAL A O 1
ATOM 495 N N . ILE A 1 66 ? -18.516 -46.653 -2.006 1.00 35.84 66 ILE A N 1
ATOM 496 C CA . ILE A 1 66 ? -18.781 -45.621 -3.010 1.00 35.84 66 ILE A CA 1
ATOM 497 C C . ILE A 1 66 ? -17.601 -45.643 -3.979 1.00 35.84 66 ILE A C 1
ATOM 499 O O . ILE A 1 66 ? -16.493 -45.222 -3.650 1.00 35.84 66 ILE A O 1
ATOM 503 N N . THR A 1 67 ? -17.823 -46.169 -5.180 1.00 31.42 67 THR A N 1
ATOM 504 C CA . THR A 1 67 ? -16.843 -46.094 -6.265 1.00 31.42 67 THR A CA 1
ATOM 505 C C . THR A 1 67 ? -16.774 -44.651 -6.768 1.00 31.42 67 THR A C 1
ATOM 507 O O . THR A 1 67 ? -17.712 -44.155 -7.387 1.00 31.42 67 THR A O 1
ATOM 510 N N . VAL A 1 68 ? -15.666 -43.963 -6.485 1.00 34.78 68 VAL A N 1
ATOM 511 C CA . VAL A 1 68 ? -15.391 -42.610 -6.992 1.00 34.78 68 VAL A CA 1
ATOM 512 C C . VAL A 1 68 ? -14.856 -42.722 -8.430 1.00 34.78 68 VAL A C 1
ATOM 514 O O . VAL A 1 68 ? -13.949 -43.528 -8.663 1.00 34.78 68 VAL A O 1
ATOM 517 N N . PRO A 1 69 ? -15.363 -41.955 -9.416 1.00 35.41 69 PRO A N 1
ATOM 518 C CA . PRO A 1 69 ? -14.835 -42.010 -10.774 1.00 35.41 69 PRO A CA 1
ATOM 519 C C . PRO A 1 69 ? -13.385 -41.504 -10.813 1.00 35.41 69 PRO A C 1
ATOM 521 O O . PRO A 1 69 ? -13.074 -40.412 -10.336 1.00 35.41 69 PRO A O 1
ATOM 524 N N . LYS A 1 70 ? -12.490 -42.282 -11.435 1.00 40.97 70 LYS A N 1
ATOM 525 C CA . LYS A 1 70 ? -11.150 -41.833 -11.842 1.00 40.97 70 LYS A CA 1
ATOM 526 C C . LYS A 1 70 ? -11.305 -40.764 -12.925 1.00 40.97 70 LYS A C 1
ATOM 528 O O . LYS A 1 70 ? -11.576 -41.101 -14.072 1.00 40.97 70 LYS A O 1
ATOM 533 N N . GLY A 1 71 ? -11.113 -39.494 -12.574 1.00 45.12 71 GLY A N 1
ATOM 534 C CA . GLY A 1 71 ? -11.063 -38.431 -13.580 1.00 45.12 71 GLY A CA 1
ATOM 535 C C . GLY A 1 71 ? -11.562 -37.067 -13.131 1.00 45.12 71 GLY A C 1
ATOM 536 O O . GLY A 1 71 ? -12.310 -36.432 -13.858 1.00 45.12 71 GLY A O 1
ATOM 537 N N . ALA A 1 72 ? -11.134 -36.587 -11.969 1.00 37.84 72 ALA A N 1
ATOM 538 C CA . ALA A 1 72 ? -11.172 -35.164 -11.674 1.00 37.84 72 ALA A CA 1
ATOM 539 C C . ALA A 1 72 ? -9.876 -34.830 -10.946 1.00 37.84 72 ALA A C 1
ATOM 541 O O . ALA A 1 72 ? -9.688 -35.199 -9.788 1.00 37.84 72 ALA A O 1
ATOM 542 N N . ARG A 1 73 ? -8.941 -34.174 -11.641 1.00 38.56 73 ARG A N 1
ATOM 543 C CA . ARG A 1 73 ? -7.886 -33.440 -10.946 1.00 38.56 73 ARG A CA 1
ATOM 544 C C . ARG A 1 73 ? -8.608 -32.337 -10.186 1.00 38.56 73 ARG A C 1
ATOM 546 O O . ARG A 1 73 ? -8.984 -31.333 -10.781 1.00 38.56 73 ARG A O 1
ATOM 553 N N . CYS A 1 74 ? -8.868 -32.577 -8.904 1.00 32.88 74 CYS A N 1
ATOM 554 C CA . CYS A 1 74 ? -9.183 -31.518 -7.965 1.00 32.88 74 CYS A CA 1
ATOM 555 C C . CYS A 1 74 ? -8.013 -30.540 -8.051 1.00 32.88 74 CYS A C 1
ATOM 557 O O . CYS A 1 74 ? -6.930 -30.829 -7.547 1.00 32.88 74 CYS A O 1
ATOM 559 N N . ALA A 1 75 ? -8.212 -29.415 -8.737 1.00 40.16 75 ALA A N 1
ATOM 560 C CA . ALA A 1 75 ? -7.438 -28.231 -8.434 1.00 40.16 75 ALA A CA 1
ATOM 561 C C . ALA A 1 75 ? -7.723 -27.968 -6.957 1.00 40.16 75 ALA A C 1
ATOM 563 O O . ALA A 1 75 ? -8.849 -27.631 -6.589 1.00 40.16 75 ALA A O 1
ATOM 564 N N . SER A 1 76 ? -6.751 -28.268 -6.102 1.00 38.31 76 SER A N 1
ATOM 565 C CA . SER A 1 76 ? -6.805 -27.918 -4.696 1.00 38.31 76 SER A CA 1
ATOM 566 C C . SER A 1 76 ? -6.878 -26.399 -4.637 1.00 38.31 76 SER A C 1
ATOM 568 O O . SER A 1 76 ? -5.857 -25.719 -4.695 1.00 38.31 76 SER A O 1
ATOM 570 N N . THR A 1 77 ? -8.089 -25.848 -4.596 1.00 42.91 77 THR A N 1
ATOM 571 C CA . THR A 1 77 ? -8.288 -24.462 -4.202 1.00 42.91 77 THR A CA 1
ATOM 572 C C . THR A 1 77 ? -7.880 -24.409 -2.745 1.00 42.91 77 THR A C 1
ATOM 574 O O . THR A 1 77 ? -8.677 -24.744 -1.863 1.00 42.91 77 THR A O 1
ATOM 577 N N . VAL A 1 78 ? -6.620 -24.067 -2.493 1.00 46.97 78 VAL A N 1
ATOM 578 C CA . VAL A 1 78 ? -6.208 -23.600 -1.182 1.00 46.97 78 VAL A CA 1
ATOM 579 C C . VAL A 1 78 ? -7.073 -22.369 -0.936 1.00 46.97 78 VAL A C 1
ATOM 581 O O . VAL A 1 78 ? -6.866 -21.312 -1.524 1.00 46.97 78 VAL A O 1
ATOM 584 N N . ARG A 1 79 ? -8.152 -22.526 -0.165 1.00 48.09 79 ARG A N 1
ATOM 585 C CA . ARG A 1 79 ? -8.863 -21.382 0.399 1.00 48.09 79 ARG A CA 1
ATOM 586 C C . ARG A 1 79 ? -7.989 -20.884 1.539 1.00 48.09 79 ARG A C 1
ATOM 588 O O . ARG A 1 79 ? -8.251 -21.187 2.700 1.00 48.09 79 ARG A O 1
ATOM 595 N N . GLU A 1 80 ? -6.901 -20.212 1.181 1.00 63.75 80 GLU A N 1
ATOM 596 C CA . GLU A 1 80 ? -6.104 -19.446 2.127 1.00 63.75 80 GLU A CA 1
ATOM 597 C C . GLU A 1 80 ? -7.034 -18.457 2.820 1.00 63.75 80 GLU A C 1
ATOM 599 O O . GLU A 1 80 ? -7.828 -17.758 2.180 1.00 63.75 80 GLU A O 1
ATOM 604 N N . ARG A 1 81 ? -7.019 -18.495 4.151 1.00 82.44 81 ARG A N 1
ATOM 605 C CA . ARG A 1 81 ? -7.882 -17.649 4.966 1.00 82.44 81 ARG A CA 1
ATOM 606 C C . ARG A 1 81 ? -7.509 -16.184 4.716 1.00 82.44 81 ARG A C 1
ATOM 608 O O . ARG A 1 81 ? -6.321 -15.870 4.696 1.00 82.44 81 ARG A O 1
ATOM 615 N N . PRO A 1 82 ? -8.498 -15.297 4.535 1.00 91.69 82 PRO A N 1
ATOM 616 C CA . PRO A 1 82 ? -8.229 -13.876 4.384 1.00 91.69 82 PRO A CA 1
ATOM 617 C C . PRO A 1 82 ? -7.571 -13.340 5.661 1.00 91.69 82 PRO A C 1
ATOM 619 O O . PRO A 1 82 ? -8.015 -13.659 6.765 1.00 91.69 82 PRO A O 1
ATOM 622 N N . ILE A 1 83 ? -6.523 -12.531 5.502 1.00 96.56 83 ILE A N 1
ATOM 623 C CA . ILE A 1 83 ? -5.879 -11.804 6.604 1.00 96.56 83 ILE A CA 1
ATOM 624 C C . ILE A 1 83 ? -6.729 -10.587 6.968 1.00 96.56 83 ILE A C 1
ATOM 626 O O . ILE A 1 83 ? -7.003 -10.336 8.139 1.00 96.56 83 ILE A O 1
ATOM 630 N N . LEU A 1 84 ? -7.192 -9.863 5.945 1.00 97.75 84 LEU A N 1
ATOM 631 C CA . LEU A 1 84 ? -8.112 -8.742 6.085 1.00 97.75 84 LEU A CA 1
ATOM 632 C C . LEU A 1 84 ? -9.205 -8.812 5.030 1.00 97.75 84 LEU A C 1
ATOM 634 O O . LEU A 1 84 ? -9.002 -9.262 3.901 1.00 97.75 84 LEU A O 1
ATOM 638 N N . GLU A 1 85 ? -10.362 -8.284 5.397 1.00 98.00 85 GLU A N 1
ATOM 639 C CA . GLU A 1 85 ? -11.467 -8.062 4.486 1.00 98.00 85 GLU A CA 1
ATOM 640 C C . GLU A 1 85 ? -11.927 -6.616 4.584 1.00 98.00 85 GLU A C 1
ATOM 642 O O . GLU A 1 85 ? -12.108 -6.073 5.672 1.00 98.00 85 GLU A O 1
ATOM 647 N N . THR A 1 86 ? -12.152 -6.006 3.429 1.00 98.06 86 THR A N 1
ATOM 648 C CA . THR A 1 86 ? -12.739 -4.673 3.309 1.00 98.06 86 THR A CA 1
ATOM 649 C C . THR A 1 86 ? -14.108 -4.779 2.639 1.00 98.06 86 THR A C 1
ATOM 651 O O . THR A 1 86 ? -14.636 -5.880 2.454 1.00 98.06 86 THR A O 1
ATOM 654 N N . GLU A 1 87 ? -14.713 -3.658 2.254 1.00 97.81 87 GLU A N 1
ATOM 655 C CA . GLU A 1 87 ? -15.970 -3.675 1.502 1.00 97.81 87 GLU A CA 1
ATOM 656 C C . GLU A 1 87 ? -15.823 -4.441 0.175 1.00 97.81 87 GLU A C 1
ATOM 658 O O . GLU A 1 87 ? -16.660 -5.282 -0.159 1.00 97.81 87 GLU A O 1
ATOM 663 N N . ARG A 1 88 ? -14.735 -4.192 -0.563 1.00 98.50 88 ARG A N 1
ATOM 664 C CA . ARG A 1 88 ? -14.537 -4.684 -1.936 1.00 98.50 88 ARG A CA 1
ATOM 665 C C . ARG A 1 88 ? -13.362 -5.644 -2.093 1.00 98.50 88 ARG A C 1
ATOM 667 O O . ARG A 1 88 ? -13.294 -6.330 -3.115 1.00 98.50 88 ARG A O 1
ATOM 674 N N . LEU A 1 89 ? -12.448 -5.710 -1.125 1.00 98.62 89 LEU A N 1
ATOM 675 C CA . LEU A 1 89 ? -11.204 -6.474 -1.223 1.00 98.62 89 LEU A CA 1
ATOM 676 C C . LEU A 1 89 ? -11.094 -7.560 -0.154 1.00 98.62 89 LEU A C 1
ATOM 678 O O . LEU A 1 89 ? -11.526 -7.408 0.988 1.00 98.62 89 LEU A O 1
ATOM 682 N N . VAL A 1 90 ? -10.452 -8.651 -0.546 1.00 98.50 90 VAL A N 1
ATOM 683 C CA . VAL A 1 90 ? -9.812 -9.616 0.343 1.00 98.50 90 VAL A CA 1
ATOM 684 C C . VAL A 1 90 ? -8.310 -9.386 0.252 1.00 98.50 90 VAL A C 1
ATOM 686 O O . VAL A 1 90 ? -7.762 -9.378 -0.853 1.00 98.50 90 VAL A O 1
ATOM 689 N N . LEU A 1 91 ? -7.653 -9.217 1.398 1.00 98.62 91 LEU A N 1
ATOM 690 C CA . LEU A 1 91 ? -6.200 -9.261 1.504 1.00 98.62 91 LEU A CA 1
ATOM 691 C C . LEU A 1 91 ? -5.793 -10.629 2.050 1.00 98.62 91 LEU A C 1
ATOM 693 O O . LEU A 1 91 ? -6.235 -11.028 3.129 1.00 98.62 91 LEU A O 1
ATOM 697 N N . ARG A 1 92 ? -4.970 -11.355 1.296 1.00 98.25 92 ARG A N 1
ATOM 698 C CA . ARG A 1 92 ? -4.437 -12.672 1.677 1.00 98.25 92 ARG A CA 1
ATOM 699 C C . ARG A 1 92 ? -2.948 -12.757 1.374 1.00 98.25 92 ARG A C 1
ATOM 701 O O . ARG A 1 92 ? -2.448 -12.009 0.535 1.00 98.25 92 ARG A O 1
ATOM 708 N N . GLU A 1 93 ? -2.254 -13.686 2.014 1.00 98.31 93 GLU A N 1
ATOM 709 C CA . GLU A 1 93 ? -0.880 -14.007 1.632 1.00 98.31 93 GLU A CA 1
ATOM 710 C C . GLU A 1 93 ? -0.787 -14.317 0.133 1.00 98.31 93 GLU A C 1
ATOM 712 O O . GLU A 1 93 ? -1.703 -14.882 -0.477 1.00 98.31 93 GLU A O 1
ATOM 717 N N . MET A 1 94 ? 0.292 -13.837 -0.479 1.00 98.00 94 MET A N 1
ATOM 718 C CA . MET A 1 94 ? 0.638 -14.198 -1.845 1.00 98.00 94 MET A CA 1
ATOM 719 C C . MET A 1 94 ? 1.113 -15.643 -1.894 1.00 98.00 94 MET A C 1
ATOM 721 O O . MET A 1 94 ? 1.729 -16.139 -0.953 1.00 98.00 94 MET A O 1
ATOM 725 N N . VAL A 1 95 ? 0.901 -16.277 -3.040 1.00 97.06 95 VAL A N 1
ATOM 726 C CA . VAL A 1 95 ? 1.449 -17.597 -3.355 1.00 97.06 95 VAL A CA 1
ATOM 727 C C . VAL A 1 95 ? 2.239 -17.554 -4.651 1.00 97.06 95 VAL A C 1
ATOM 729 O O . VAL A 1 95 ? 2.091 -16.639 -5.457 1.00 97.06 95 VAL A O 1
ATOM 732 N N . GLU A 1 96 ? 3.024 -18.599 -4.908 1.00 97.75 96 GLU A N 1
ATOM 733 C CA . GLU A 1 96 ? 3.770 -18.762 -6.166 1.00 97.75 96 GLU A CA 1
ATOM 734 C C . GLU A 1 96 ? 2.879 -18.627 -7.413 1.00 97.75 96 GLU A C 1
ATOM 736 O O . GLU A 1 96 ? 3.287 -18.066 -8.427 1.00 97.75 96 GLU A O 1
ATOM 741 N N . ALA A 1 97 ? 1.621 -19.073 -7.329 1.00 97.69 97 ALA A N 1
ATOM 742 C CA . ALA A 1 97 ? 0.659 -18.955 -8.425 1.00 97.69 97 ALA A CA 1
ATOM 743 C C . ALA A 1 97 ? 0.236 -17.503 -8.737 1.00 97.69 97 ALA A C 1
ATOM 745 O O . ALA A 1 97 ? -0.322 -17.254 -9.805 1.00 97.69 97 ALA A O 1
ATOM 746 N N . ASP A 1 98 ? 0.502 -16.540 -7.847 1.00 98.19 98 ASP A N 1
ATOM 747 C CA . ASP A 1 98 ? 0.218 -15.121 -8.085 1.00 98.19 98 ASP A CA 1
ATOM 748 C C . ASP A 1 98 ? 1.303 -14.428 -8.925 1.00 98.19 98 ASP A C 1
ATOM 750 O O . ASP A 1 98 ? 1.114 -13.267 -9.288 1.00 98.19 98 ASP A O 1
ATOM 754 N N . PHE A 1 99 ? 2.407 -15.103 -9.273 1.00 98.50 99 PHE A N 1
ATOM 755 C CA . PHE A 1 99 ? 3.527 -14.510 -10.017 1.00 98.50 99 PHE A CA 1
ATOM 756 C C . PHE A 1 99 ? 3.073 -13.750 -11.273 1.00 98.50 99 PHE A C 1
ATOM 758 O O . PHE A 1 99 ? 3.341 -12.557 -11.410 1.00 98.50 99 PHE A O 1
ATOM 765 N N . GLU A 1 100 ? 2.288 -14.389 -12.147 1.00 98.31 100 GLU A N 1
ATOM 766 C CA . GLU A 1 100 ? 1.789 -13.744 -13.370 1.00 98.31 100 GLU A CA 1
ATOM 767 C C . GLU A 1 100 ? 0.892 -12.533 -13.069 1.00 98.31 100 GLU A C 1
ATOM 769 O O . GLU A 1 100 ? 0.870 -11.554 -13.818 1.00 98.31 100 GLU A O 1
ATOM 774 N N . ALA A 1 101 ? 0.135 -12.580 -11.971 1.00 97.94 101 ALA A N 1
ATOM 775 C CA . ALA A 1 101 ? -0.702 -11.468 -11.547 1.00 97.94 101 ALA A CA 1
ATOM 776 C C . ALA A 1 101 ? 0.111 -10.297 -11.001 1.00 97.94 101 ALA A C 1
ATOM 778 O O . ALA A 1 101 ? -0.190 -9.139 -11.307 1.00 97.94 101 ALA A O 1
ATOM 779 N N . LEU A 1 102 ? 1.170 -10.600 -10.260 1.00 98.00 102 LEU A N 1
ATOM 780 C CA . LEU A 1 102 ? 2.111 -9.626 -9.743 1.00 98.00 102 LEU A CA 1
ATOM 781 C C . LEU A 1 102 ? 2.867 -8.921 -10.882 1.00 98.00 102 LEU A C 1
ATOM 783 O O . LEU A 1 102 ? 2.970 -7.688 -10.863 1.00 98.00 102 LEU A O 1
ATOM 787 N N . CYS A 1 103 ? 3.287 -9.663 -11.918 1.00 98.31 103 CYS A N 1
ATOM 788 C CA . CYS A 1 103 ? 3.931 -9.105 -13.114 1.00 98.31 103 CYS A CA 1
ATOM 789 C C . CYS A 1 103 ? 3.092 -7.998 -13.767 1.00 98.31 103 CYS A C 1
ATOM 791 O O . CYS A 1 103 ? 3.633 -6.957 -14.138 1.00 98.31 103 CYS A O 1
ATOM 793 N N . ARG A 1 104 ? 1.757 -8.143 -13.826 1.00 97.94 104 ARG A N 1
ATOM 794 C CA . ARG A 1 104 ? 0.869 -7.114 -14.412 1.00 97.94 104 ARG A CA 1
ATOM 795 C C . ARG A 1 104 ? 0.970 -5.747 -13.729 1.00 97.94 104 ARG A C 1
ATOM 797 O O . ARG A 1 104 ? 0.632 -4.740 -14.349 1.00 97.94 104 ARG A O 1
ATOM 804 N N . THR A 1 105 ? 1.398 -5.708 -12.467 1.00 97.25 105 THR A N 1
ATOM 805 C CA . THR A 1 105 ? 1.655 -4.457 -11.740 1.00 97.25 105 THR A CA 1
ATOM 806 C C . THR A 1 105 ? 3.127 -4.066 -11.819 1.00 97.25 105 THR A C 1
ATOM 808 O O . THR A 1 105 ? 3.435 -2.936 -12.187 1.00 97.25 105 THR A O 1
ATOM 811 N N . LEU A 1 106 ? 4.036 -4.986 -11.486 1.00 98.06 106 LEU A N 1
ATOM 812 C CA . LEU A 1 106 ? 5.457 -4.677 -11.295 1.00 98.06 106 LEU A CA 1
ATOM 813 C C . LEU A 1 106 ? 6.255 -4.537 -12.598 1.00 98.06 106 LEU A C 1
ATOM 815 O O . LEU A 1 106 ? 7.337 -3.965 -12.591 1.00 98.06 106 LEU A O 1
ATOM 819 N N . GLN A 1 107 ? 5.733 -5.002 -13.728 1.00 97.94 107 GLN A N 1
ATOM 820 C CA . GLN A 1 107 ? 6.364 -4.801 -15.039 1.00 97.94 107 GLN A CA 1
ATOM 821 C C . GLN A 1 107 ? 5.735 -3.638 -15.814 1.00 97.94 107 GLN A C 1
ATOM 823 O O . GLN A 1 107 ? 6.141 -3.309 -16.929 1.00 97.94 107 GLN A O 1
ATOM 828 N N . ASP A 1 108 ? 4.735 -2.973 -15.233 1.00 97.19 108 ASP A N 1
ATOM 829 C CA . ASP A 1 108 ? 4.118 -1.813 -15.850 1.00 97.19 108 ASP A CA 1
ATOM 830 C C . ASP A 1 108 ? 4.921 -0.547 -15.526 1.00 97.19 108 ASP A C 1
ATOM 832 O O . ASP A 1 108 ? 4.917 -0.046 -14.402 1.00 97.19 108 ASP A O 1
ATOM 836 N N . GLY A 1 109 ? 5.590 0.018 -16.535 1.00 93.88 109 GLY A N 1
ATOM 837 C CA . GLY A 1 109 ? 6.462 1.182 -16.340 1.00 93.88 109 GLY A CA 1
ATOM 838 C C . GLY A 1 109 ? 5.748 2.438 -15.826 1.00 93.88 109 GLY A C 1
ATOM 839 O O . GLY A 1 109 ? 6.382 3.294 -15.215 1.00 93.88 109 GLY A O 1
ATOM 840 N N . LYS A 1 110 ? 4.426 2.554 -16.020 1.00 93.56 110 LYS A N 1
ATOM 841 C CA . LYS A 1 110 ? 3.643 3.658 -15.451 1.00 93.56 110 LYS A CA 1
ATOM 842 C C . LYS A 1 110 ? 3.277 3.398 -13.992 1.00 93.56 110 LYS A C 1
ATOM 844 O O . LYS A 1 110 ? 3.191 4.361 -13.245 1.00 93.56 110 LYS A O 1
ATOM 849 N N . ALA A 1 111 ? 3.060 2.152 -13.578 1.00 92.38 111 ALA A N 1
ATOM 850 C CA . ALA A 1 111 ? 2.858 1.798 -12.173 1.00 92.38 111 ALA A CA 1
ATOM 851 C C . ALA A 1 111 ? 4.161 1.871 -11.367 1.00 92.38 111 ALA A C 1
ATOM 853 O O . ALA A 1 111 ? 4.151 2.311 -10.220 1.00 92.38 111 ALA A O 1
ATOM 854 N N . MET A 1 112 ? 5.282 1.527 -11.999 1.00 93.81 112 MET A N 1
ATOM 855 C CA . MET A 1 112 ? 6.601 1.455 -11.367 1.00 93.81 112 MET A CA 1
ATOM 856 C C . MET A 1 112 ? 7.473 2.694 -11.581 1.00 93.81 112 MET A C 1
ATOM 858 O O . MET A 1 112 ? 8.662 2.683 -11.276 1.00 93.81 112 MET A O 1
ATOM 862 N N . TYR A 1 113 ? 6.907 3.805 -12.056 1.00 89.62 113 TYR A N 1
ATOM 863 C CA . TYR A 1 113 ? 7.666 5.043 -12.274 1.00 89.62 113 TYR A CA 1
ATOM 864 C C . TYR A 1 113 ? 8.350 5.567 -10.994 1.00 89.62 113 TYR A C 1
ATOM 866 O O . TYR A 1 113 ? 9.415 6.182 -11.052 1.00 89.62 113 TYR A O 1
ATOM 874 N N . ALA A 1 114 ? 7.754 5.312 -9.824 1.00 87.50 114 ALA A N 1
ATOM 875 C CA . ALA A 1 114 ? 8.316 5.681 -8.526 1.00 87.50 114 ALA A CA 1
ATOM 876 C C . ALA A 1 114 ? 9.485 4.776 -8.090 1.00 87.50 114 ALA A C 1
ATOM 878 O O . ALA A 1 114 ? 10.234 5.158 -7.197 1.00 87.50 114 ALA A O 1
ATOM 879 N N . TYR A 1 115 ? 9.658 3.628 -8.751 1.00 88.00 115 TYR A N 1
ATOM 880 C CA . TYR A 1 115 ? 10.714 2.636 -8.542 1.00 88.00 115 TYR A CA 1
ATOM 881 C C . TYR A 1 115 ? 11.740 2.653 -9.686 1.00 88.00 115 TYR A C 1
ATOM 883 O O . TYR A 1 115 ? 12.379 1.648 -9.966 1.00 88.00 115 TYR A O 1
ATOM 891 N N . GLU A 1 116 ? 11.909 3.780 -10.381 1.00 89.31 116 GLU A N 1
ATOM 892 C CA . GLU A 1 116 ? 12.922 3.906 -11.442 1.00 89.31 116 GLU A CA 1
ATOM 893 C C . GLU A 1 116 ? 12.797 2.827 -12.530 1.00 89.31 116 GLU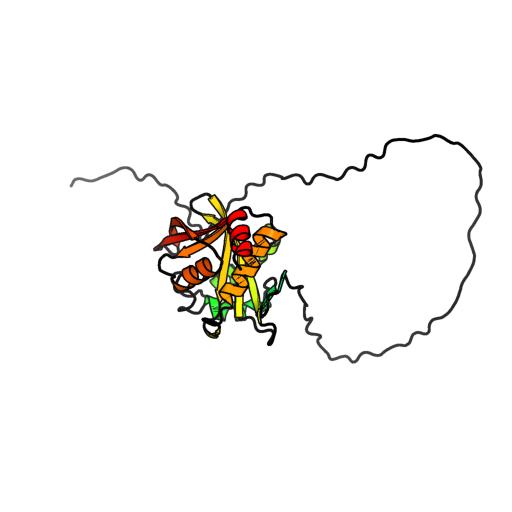 A C 1
ATOM 895 O O . GLU A 1 116 ? 13.774 2.227 -12.983 1.00 89.31 116 GLU A O 1
ATOM 900 N N . GLY A 1 117 ? 11.552 2.569 -12.931 1.00 90.06 117 GLY A N 1
ATOM 901 C CA . GLY A 1 117 ? 11.213 1.713 -14.059 1.00 90.06 117 GLY A CA 1
ATOM 902 C C . GLY A 1 117 ? 10.589 0.374 -13.668 1.00 90.06 117 GLY A C 1
ATOM 903 O O . GLY A 1 117 ? 10.579 -0.006 -12.498 1.00 90.06 117 GLY A O 1
ATOM 904 N N . PRO A 1 118 ? 10.029 -0.336 -14.662 1.00 95.38 118 PRO A N 1
ATOM 905 C CA . PRO A 1 118 ? 9.452 -1.655 -14.452 1.00 95.38 118 PRO A CA 1
ATOM 906 C C . PRO A 1 118 ? 10.521 -2.667 -14.039 1.00 95.38 118 PRO A C 1
ATOM 908 O O . PRO A 1 118 ? 11.716 -2.477 -14.286 1.00 95.38 118 PRO A O 1
ATOM 911 N N . PHE A 1 119 ? 10.061 -3.740 -13.413 1.00 97.12 119 PHE A N 1
ATOM 912 C CA . PHE A 1 119 ? 10.869 -4.908 -13.100 1.00 97.12 119 PHE A CA 1
ATOM 913 C C . PHE A 1 119 ? 10.881 -5.889 -14.272 1.00 97.12 119 PHE A C 1
ATOM 915 O O . PHE A 1 119 ? 9.955 -5.898 -15.088 1.00 97.12 119 PHE A O 1
ATOM 922 N N . ASP A 1 120 ? 11.916 -6.719 -14.346 1.00 97.38 120 ASP A N 1
ATOM 923 C CA . ASP A 1 120 ? 11.908 -7.932 -15.166 1.00 97.38 120 ASP A CA 1
ATOM 924 C C . ASP A 1 120 ? 11.339 -9.143 -14.395 1.00 97.38 120 ASP A C 1
ATOM 926 O O . ASP A 1 120 ? 10.919 -9.028 -13.243 1.00 97.38 120 ASP A O 1
ATOM 930 N N . ASP A 1 121 ? 11.253 -10.311 -15.036 1.00 98.00 121 ASP A N 1
ATOM 931 C CA . ASP A 1 121 ? 10.710 -11.525 -14.404 1.00 98.00 121 ASP A CA 1
ATOM 932 C C . ASP A 1 121 ? 11.505 -11.949 -13.158 1.00 98.00 121 ASP A C 1
ATOM 934 O O . ASP A 1 121 ? 10.916 -12.421 -12.182 1.00 98.00 121 ASP A O 1
ATOM 938 N N . ALA A 1 122 ? 12.830 -11.776 -13.171 1.00 98.19 122 ALA A N 1
ATOM 939 C CA . ALA A 1 122 ? 13.691 -12.166 -12.061 1.00 98.19 122 ALA A CA 1
ATOM 940 C C . ALA A 1 122 ? 13.487 -11.237 -10.858 1.00 98.19 122 ALA A C 1
ATOM 942 O O . ALA A 1 122 ? 13.331 -11.711 -9.734 1.00 98.19 122 ALA A O 1
ATOM 943 N N . GLU A 1 123 ? 13.393 -9.931 -11.097 1.00 97.94 123 GLU A N 1
ATOM 944 C CA . GLU A 1 123 ? 13.108 -8.930 -10.067 1.00 97.94 123 GLU A CA 1
ATOM 945 C C . GLU A 1 123 ? 11.696 -9.089 -9.479 1.00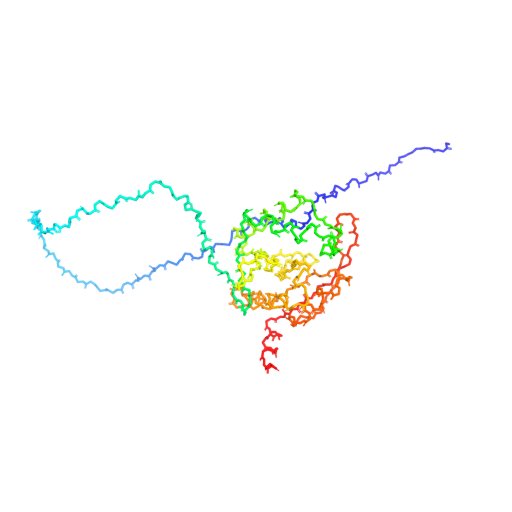 97.94 123 GLU A C 1
ATOM 947 O O . GLU A 1 123 ? 11.497 -8.920 -8.271 1.00 97.94 123 GLU A O 1
ATOM 952 N N . VAL A 1 124 ? 10.701 -9.460 -10.297 1.00 98.56 124 VAL A N 1
ATOM 953 C CA . VAL A 1 124 ? 9.358 -9.796 -9.790 1.00 98.56 124 VAL A CA 1
ATOM 954 C C . VAL A 1 124 ? 9.389 -11.072 -8.952 1.00 98.56 124 VAL A C 1
ATOM 956 O O . VAL A 1 124 ? 8.741 -11.125 -7.902 1.00 98.56 124 VAL A O 1
ATOM 959 N N . LYS A 1 125 ? 10.154 -12.086 -9.369 1.00 98.44 125 LYS A N 1
ATOM 960 C CA . LYS A 1 125 ? 10.301 -13.329 -8.606 1.00 98.44 125 LYS A CA 1
ATOM 961 C C . LYS A 1 125 ? 10.973 -13.064 -7.260 1.00 98.44 125 LYS A C 1
ATOM 963 O O . LYS A 1 125 ? 10.444 -13.480 -6.234 1.00 98.44 125 LYS A O 1
ATOM 968 N N . GLU A 1 126 ? 12.046 -12.278 -7.244 1.00 98.25 126 GLU A N 1
ATOM 969 C CA . GLU A 1 126 ? 12.714 -11.847 -6.013 1.00 98.25 126 GLU A CA 1
ATOM 970 C C . GLU A 1 126 ? 11.772 -11.040 -5.105 1.00 98.25 126 GLU A C 1
ATOM 972 O O . GLU A 1 126 ? 11.769 -11.201 -3.883 1.00 98.25 126 GLU A O 1
ATOM 977 N N . TRP A 1 127 ? 10.933 -10.169 -5.674 1.00 98.12 127 TRP A N 1
ATOM 978 C CA . TRP A 1 127 ? 9.920 -9.453 -4.900 1.00 98.12 127 TRP A CA 1
ATOM 979 C C . TRP A 1 127 ? 8.940 -10.401 -4.205 1.00 98.12 127 TRP A C 1
ATOM 981 O O . TRP A 1 127 ? 8.649 -10.200 -3.021 1.00 98.12 127 TRP A O 1
ATOM 991 N N . LEU A 1 128 ? 8.436 -11.403 -4.932 1.00 98.62 128 LEU A N 1
ATOM 992 C CA . LEU A 1 128 ? 7.513 -12.408 -4.406 1.00 98.62 128 LEU A CA 1
ATOM 993 C C . LEU A 1 128 ? 8.180 -13.249 -3.314 1.00 98.62 128 LEU A C 1
ATOM 995 O O . LEU A 1 128 ? 7.632 -13.356 -2.219 1.00 98.62 128 LEU A O 1
ATOM 999 N N . ASP A 1 129 ? 9.390 -13.750 -3.567 1.00 98.44 129 ASP A N 1
ATOM 1000 C CA . ASP A 1 129 ? 10.163 -14.545 -2.607 1.00 98.44 129 ASP A CA 1
ATOM 1001 C C . ASP A 1 129 ? 10.410 -13.787 -1.304 1.00 98.44 129 ASP A C 1
ATOM 1003 O O . ASP A 1 129 ? 10.292 -14.354 -0.216 1.00 98.44 129 ASP A O 1
ATOM 1007 N N . ARG A 1 130 ? 10.666 -12.477 -1.391 1.00 97.62 130 ARG A N 1
ATOM 1008 C CA . ARG A 1 130 ? 10.786 -11.625 -0.204 1.00 97.62 130 ARG A CA 1
ATOM 1009 C C . ARG A 1 130 ? 9.475 -11.478 0.558 1.00 97.62 130 ARG A C 1
ATOM 1011 O O . ARG A 1 130 ? 9.525 -11.438 1.782 1.00 97.62 130 ARG A O 1
ATOM 1018 N N . GLN A 1 131 ? 8.316 -11.398 -0.104 1.00 98.25 131 GLN A N 1
ATOM 1019 C CA . GLN A 1 131 ? 7.042 -11.377 0.632 1.00 98.25 131 GLN A CA 1
ATOM 1020 C C . GLN A 1 131 ? 6.797 -12.713 1.336 1.00 98.25 131 GLN A C 1
ATOM 1022 O O . GLN A 1 131 ? 6.448 -12.715 2.512 1.00 98.25 131 GLN A O 1
ATOM 1027 N N . LEU A 1 132 ? 7.056 -13.832 0.652 1.00 98.00 132 LEU A N 1
ATOM 1028 C CA . LEU A 1 132 ? 6.934 -15.169 1.235 1.00 98.00 132 LEU A CA 1
ATOM 1029 C C . LEU A 1 132 ? 7.869 -15.356 2.438 1.00 98.00 132 LEU A C 1
ATOM 1031 O O . LEU A 1 132 ? 7.465 -15.939 3.440 1.00 98.00 132 LEU A O 1
ATOM 1035 N N . ALA A 1 133 ? 9.099 -14.840 2.364 1.00 98.00 133 ALA A N 1
ATOM 1036 C CA . ALA A 1 133 ? 10.023 -14.842 3.495 1.00 98.00 133 ALA A CA 1
ATOM 1037 C C . ALA A 1 133 ? 9.487 -14.002 4.665 1.00 98.00 133 ALA A C 1
ATOM 1039 O O . ALA A 1 133 ? 9.413 -14.510 5.779 1.00 98.00 133 ALA A O 1
ATOM 1040 N N . ARG A 1 134 ? 9.009 -12.776 4.411 1.00 97.62 134 ARG A N 1
ATOM 1041 C CA . ARG A 1 134 ? 8.427 -11.905 5.450 1.00 97.62 134 ARG A CA 1
ATOM 1042 C C . ARG A 1 134 ? 7.238 -12.533 6.169 1.00 97.62 134 ARG A C 1
ATOM 1044 O O . ARG A 1 134 ? 7.138 -12.414 7.382 1.00 97.62 134 ARG A O 1
ATOM 1051 N N . TYR A 1 135 ? 6.367 -13.256 5.464 1.00 96.94 135 TYR A N 1
ATOM 1052 C CA . TYR A 1 135 ? 5.267 -13.962 6.131 1.00 96.94 135 TYR A CA 1
ATOM 1053 C C . TYR A 1 135 ? 5.771 -14.983 7.157 1.00 96.94 135 TYR A C 1
ATOM 1055 O O . TYR A 1 135 ? 5.176 -15.127 8.220 1.00 96.94 135 TYR A O 1
ATOM 1063 N N . ARG A 1 136 ? 6.881 -15.674 6.868 1.00 96.00 136 ARG A N 1
ATOM 1064 C CA . ARG A 1 136 ? 7.479 -16.639 7.802 1.00 96.00 136 ARG A CA 1
ATOM 1065 C C . ARG A 1 136 ? 8.250 -15.965 8.932 1.00 96.00 136 ARG A C 1
ATOM 1067 O O . ARG A 1 136 ? 8.183 -16.441 10.060 1.00 96.00 136 ARG A O 1
ATOM 1074 N N . ASP A 1 137 ? 9.003 -14.921 8.602 1.00 95.25 137 ASP A N 1
ATOM 1075 C CA . ASP A 1 137 ? 10.032 -14.366 9.481 1.00 95.25 137 ASP A CA 1
ATOM 1076 C C . ASP A 1 137 ? 9.468 -13.224 10.349 1.00 95.25 137 ASP A C 1
ATOM 1078 O O . ASP A 1 137 ? 9.728 -13.175 11.550 1.00 95.25 137 ASP A O 1
ATOM 1082 N N . ASP A 1 138 ? 8.619 -12.370 9.767 1.00 93.38 138 ASP A N 1
ATOM 1083 C CA . ASP A 1 138 ? 7.999 -11.209 10.424 1.00 93.38 138 ASP A CA 1
ATOM 1084 C C . ASP A 1 138 ? 6.524 -11.461 10.804 1.00 93.38 138 ASP A C 1
ATOM 1086 O O . ASP A 1 138 ? 5.936 -10.720 11.593 1.00 93.38 138 ASP A O 1
ATOM 1090 N N . GLY A 1 139 ? 5.893 -12.490 10.225 1.00 94.94 139 GLY A N 1
ATOM 1091 C CA . GLY A 1 139 ? 4.469 -12.801 10.405 1.00 94.94 139 GLY A CA 1
ATOM 1092 C C . GLY A 1 139 ? 3.516 -11.954 9.551 1.00 94.94 139 GLY A C 1
ATOM 1093 O O . GLY A 1 139 ? 2.304 -12.164 9.586 1.00 94.94 139 GLY A O 1
ATOM 1094 N N . PHE A 1 140 ? 4.032 -10.993 8.781 1.00 96.38 140 PHE A N 1
ATOM 1095 C CA . PHE A 1 140 ? 3.250 -10.145 7.880 1.00 96.38 140 PHE A CA 1
ATOM 1096 C C . PHE A 1 140 ? 4.104 -9.629 6.717 1.00 96.38 140 PHE A C 1
ATOM 1098 O O . PHE A 1 140 ? 5.327 -9.654 6.753 1.00 96.38 140 PHE A O 1
ATOM 1105 N N . GLY A 1 141 ? 3.453 -9.155 5.657 1.00 97.88 141 GLY A N 1
ATOM 1106 C CA . GLY A 1 141 ? 4.117 -8.627 4.468 1.00 97.88 141 GLY A CA 1
ATOM 1107 C C . GLY A 1 141 ? 3.131 -7.869 3.585 1.00 97.88 141 GLY A C 1
ATOM 1108 O O . GLY A 1 141 ? 1.999 -7.585 3.990 1.00 97.88 141 GLY A O 1
ATOM 1109 N N . LEU A 1 142 ? 3.519 -7.576 2.342 1.00 98.56 142 LEU A N 1
ATOM 1110 C CA . LEU A 1 142 ? 2.553 -7.097 1.355 1.00 98.56 142 LEU A CA 1
ATOM 1111 C C . LEU A 1 142 ? 1.663 -8.259 0.933 1.00 98.56 142 LEU A C 1
ATOM 1113 O O . LEU A 1 142 ? 2.167 -9.256 0.432 1.00 98.56 142 LEU A O 1
ATOM 1117 N N . TRP A 1 143 ? 0.354 -8.137 1.126 1.00 98.69 143 TRP A N 1
ATOM 1118 C CA . TRP A 1 143 ? -0.624 -9.165 0.779 1.00 98.69 143 TRP A CA 1
ATOM 1119 C C . TRP A 1 143 ? -1.179 -8.951 -0.626 1.00 98.69 143 TRP A C 1
ATOM 1121 O O . TRP A 1 143 ? -1.223 -7.824 -1.127 1.00 98.69 143 TRP A O 1
ATOM 1131 N N . ALA A 1 144 ? -1.642 -10.028 -1.255 1.00 98.69 144 ALA A N 1
ATOM 1132 C CA . ALA A 1 144 ? -2.426 -9.962 -2.478 1.00 98.69 144 ALA A CA 1
ATOM 1133 C C . ALA A 1 144 ? -3.751 -9.239 -2.207 1.00 98.69 144 ALA A C 1
ATOM 1135 O O . ALA A 1 144 ? -4.519 -9.660 -1.343 1.00 98.69 144 ALA A O 1
ATOM 1136 N N . ALA A 1 145 ? -4.044 -8.189 -2.974 1.00 98.69 145 ALA A N 1
ATOM 1137 C CA . ALA A 1 145 ? -5.336 -7.515 -2.964 1.00 98.69 145 ALA A CA 1
ATOM 1138 C C . ALA A 1 145 ? -6.237 -8.109 -4.050 1.00 98.69 145 ALA A C 1
ATOM 1140 O O . ALA A 1 145 ? -5.982 -7.954 -5.248 1.00 98.69 145 ALA A O 1
ATOM 1141 N N . VAL A 1 146 ? -7.298 -8.791 -3.625 1.00 98.56 146 VAL A N 1
ATOM 1142 C CA . VAL A 1 146 ? -8.204 -9.547 -4.494 1.00 98.56 146 VAL A CA 1
ATOM 1143 C C . VAL A 1 146 ? -9.607 -8.957 -4.418 1.00 98.56 146 VAL A C 1
ATOM 1145 O O . VAL A 1 146 ? -10.151 -8.789 -3.331 1.00 98.56 146 VAL A O 1
ATOM 1148 N N . LEU A 1 147 ? -10.220 -8.655 -5.562 1.00 98.31 147 LEU A N 1
ATOM 1149 C CA . LEU A 1 147 ? -11.609 -8.200 -5.608 1.00 98.31 147 LEU A CA 1
ATOM 1150 C C . LEU A 1 147 ? -12.572 -9.315 -5.188 1.00 98.31 147 LEU A C 1
ATOM 1152 O O . LEU A 1 147 ? -12.515 -10.426 -5.717 1.00 98.31 147 LEU A O 1
ATOM 1156 N N . LYS A 1 148 ? -13.500 -8.994 -4.282 1.00 97.69 148 LYS A N 1
ATOM 1157 C CA . LYS A 1 148 ? -14.502 -9.939 -3.763 1.00 97.69 148 LYS A CA 1
ATOM 1158 C C . LYS A 1 148 ? -15.478 -10.438 -4.828 1.00 97.69 148 LYS A C 1
ATOM 1160 O O . LYS A 1 148 ? -15.865 -11.600 -4.801 1.00 97.69 148 LYS A O 1
ATOM 1165 N N . ASP A 1 149 ? -15.877 -9.566 -5.750 1.00 96.38 149 ASP A N 1
ATOM 1166 C CA . ASP A 1 149 ? -16.906 -9.852 -6.757 1.00 96.38 149 ASP A CA 1
ATOM 1167 C C . ASP A 1 149 ? -16.450 -10.846 -7.837 1.00 96.38 149 ASP A C 1
ATOM 1169 O O . ASP A 1 149 ? -17.238 -11.641 -8.344 1.00 96.38 149 ASP A O 1
ATOM 1173 N N . THR A 1 150 ? -15.167 -10.802 -8.182 1.00 96.62 150 THR A N 1
ATOM 1174 C CA . THR A 1 150 ? -14.585 -11.489 -9.339 1.00 96.62 150 THR A CA 1
ATOM 1175 C C . THR A 1 150 ? -13.497 -12.479 -8.950 1.00 96.62 150 THR A C 1
ATOM 1177 O O . THR A 1 150 ? -13.095 -13.292 -9.779 1.00 96.62 150 THR A O 1
ATOM 1180 N N . GLY A 1 151 ? -12.982 -12.409 -7.719 1.00 95.75 151 GLY A N 1
ATOM 1181 C CA . GLY A 1 151 ? -11.813 -13.175 -7.286 1.00 95.75 151 GLY A CA 1
ATOM 1182 C C . GLY A 1 151 ? -10.517 -12.745 -7.978 1.00 95.75 151 GLY A C 1
ATOM 1183 O O . GLY A 1 151 ? -9.527 -13.474 -7.940 1.00 95.75 151 GLY A O 1
ATOM 1184 N N . ARG A 1 152 ? -10.502 -11.582 -8.643 1.00 97.38 152 ARG A N 1
ATOM 1185 C CA . ARG A 1 152 ? -9.344 -11.122 -9.412 1.00 97.38 152 ARG A CA 1
ATOM 1186 C C . ARG A 1 152 ? -8.324 -10.431 -8.513 1.00 97.38 152 ARG A C 1
ATOM 1188 O O . ARG A 1 152 ? -8.658 -9.469 -7.829 1.00 97.38 152 ARG A O 1
ATOM 1195 N N . PHE A 1 153 ? -7.069 -10.872 -8.585 1.00 98.12 153 PHE A N 1
ATOM 1196 C CA . PHE A 1 153 ? -5.920 -10.121 -8.074 1.00 98.12 153 PHE A CA 1
ATOM 1197 C C . PHE A 1 153 ? -5.812 -8.789 -8.825 1.00 98.12 153 PHE A C 1
ATOM 1199 O O . PHE A 1 153 ? -5.770 -8.781 -10.059 1.00 98.12 153 PHE A O 1
ATOM 1206 N N . VAL A 1 154 ? -5.768 -7.680 -8.089 1.00 98.38 154 VAL A N 1
ATOM 1207 C CA . VAL A 1 154 ? -5.709 -6.316 -8.647 1.00 98.38 154 VAL A CA 1
ATOM 1208 C C . VAL A 1 154 ? -4.504 -5.508 -8.174 1.00 98.38 154 VAL A C 1
ATOM 1210 O O . VAL A 1 154 ? -4.317 -4.371 -8.610 1.00 98.38 154 VAL A O 1
ATOM 1213 N N . GLY A 1 155 ? -3.691 -6.061 -7.279 1.00 98.19 155 GLY A N 1
ATOM 1214 C CA . GLY A 1 155 ? -2.547 -5.377 -6.701 1.00 98.19 155 GLY A CA 1
ATOM 1215 C C . GLY A 1 155 ? -2.095 -6.025 -5.406 1.00 98.19 155 GLY A C 1
ATOM 1216 O O . GLY A 1 155 ? -2.485 -7.141 -5.074 1.00 98.19 155 GLY A O 1
ATOM 1217 N N . GLN A 1 156 ? -1.307 -5.280 -4.652 1.00 98.62 156 GLN A N 1
ATOM 1218 C CA . GLN A 1 156 ? -0.805 -5.659 -3.349 1.00 98.62 156 GLN A CA 1
ATOM 1219 C C . GLN A 1 156 ? -0.923 -4.500 -2.369 1.00 98.62 156 GLN A C 1
ATOM 1221 O O . GLN A 1 156 ? -0.736 -3.336 -2.736 1.00 98.62 156 GLN A O 1
ATOM 1226 N N . CYS A 1 157 ? -1.231 -4.822 -1.121 1.00 98.81 157 CYS A N 1
ATOM 1227 C CA . CYS A 1 157 ? -1.206 -3.881 -0.014 1.00 98.81 157 CYS A CA 1
ATOM 1228 C C . CYS A 1 157 ? -0.971 -4.644 1.283 1.00 98.81 157 CYS A C 1
ATOM 1230 O O . CYS A 1 157 ? -1.497 -5.739 1.462 1.00 98.81 157 CYS A O 1
ATOM 1232 N N . GLY A 1 158 ? -0.179 -4.080 2.181 1.00 98.56 158 GLY A N 1
ATOM 1233 C CA . GLY A 1 158 ? 0.116 -4.720 3.451 1.00 98.56 158 GLY A CA 1
ATOM 1234 C C . GLY A 1 158 ? 1.115 -3.921 4.257 1.00 98.56 158 GLY A C 1
ATOM 1235 O O . GLY A 1 158 ? 1.322 -2.732 4.002 1.00 98.56 158 GLY A O 1
ATOM 1236 N N . LEU A 1 159 ? 1.720 -4.599 5.220 1.00 98.56 159 LEU A N 1
ATOM 1237 C CA . LEU A 1 159 ? 2.642 -4.014 6.179 1.00 98.56 159 LEU A CA 1
ATOM 1238 C C . LEU A 1 159 ? 4.029 -4.618 5.978 1.00 98.56 159 LEU A C 1
ATOM 1240 O O . LEU A 1 159 ? 4.148 -5.781 5.606 1.00 98.56 159 LEU A O 1
ATOM 1244 N N . THR A 1 160 ? 5.082 -3.844 6.204 1.00 97.88 160 THR A N 1
ATOM 1245 C CA . THR A 1 160 ? 6.464 -4.344 6.220 1.00 97.88 160 THR A CA 1
ATOM 1246 C C . THR A 1 160 ? 7.289 -3.536 7.211 1.00 97.88 160 THR A C 1
ATOM 1248 O O . THR A 1 160 ? 7.002 -2.358 7.409 1.00 97.88 160 THR A O 1
ATOM 1251 N N . VAL A 1 161 ? 8.329 -4.127 7.795 1.00 97.00 161 VAL A N 1
ATOM 1252 C CA . VAL A 1 161 ? 9.338 -3.351 8.528 1.00 97.00 161 VAL A CA 1
ATOM 1253 C C . VAL A 1 161 ? 10.307 -2.734 7.521 1.00 97.00 161 VAL A C 1
ATOM 1255 O O . VAL A 1 161 ? 10.830 -3.432 6.648 1.00 97.00 161 VAL A O 1
ATOM 1258 N N . GLN A 1 162 ? 10.505 -1.420 7.595 1.00 95.38 162 GLN A N 1
ATOM 1259 C CA . GLN A 1 162 ? 11.342 -0.660 6.662 1.00 95.38 162 GLN A CA 1
ATOM 1260 C C . GLN A 1 162 ? 12.267 0.282 7.419 1.00 95.38 162 GLN A C 1
ATOM 1262 O O . GLN A 1 162 ? 11.928 0.768 8.493 1.00 95.38 162 GLN A O 1
ATOM 1267 N N . ASP A 1 163 ? 13.437 0.547 6.845 1.00 94.94 163 ASP A N 1
ATOM 1268 C CA . ASP A 1 163 ? 14.343 1.568 7.361 1.00 94.94 163 ASP A CA 1
ATOM 1269 C C . ASP A 1 163 ? 13.861 2.966 6.947 1.00 94.94 163 ASP A C 1
ATOM 1271 O O . ASP A 1 163 ? 13.699 3.266 5.755 1.00 94.94 163 ASP A O 1
ATOM 1275 N N . CYS A 1 164 ? 13.632 3.812 7.946 1.00 94.94 164 CYS A N 1
ATOM 1276 C CA . CYS A 1 164 ? 13.334 5.227 7.806 1.00 94.94 164 CYS A CA 1
ATOM 1277 C C . CYS A 1 164 ? 14.467 6.037 8.447 1.00 94.94 164 CYS A C 1
ATOM 1279 O O . CYS A 1 164 ? 14.406 6.374 9.627 1.00 94.94 164 CYS A O 1
ATOM 1281 N N . ASP A 1 165 ? 15.494 6.345 7.652 1.00 92.56 165 ASP A N 1
ATOM 1282 C CA . ASP A 1 165 ? 16.669 7.133 8.063 1.00 92.56 165 ASP A CA 1
ATOM 1283 C C . ASP A 1 165 ? 17.412 6.520 9.269 1.00 92.56 165 ASP A C 1
ATOM 1285 O O . ASP A 1 165 ? 17.731 7.194 10.248 1.00 92.56 165 ASP A O 1
ATOM 1289 N N . GLY A 1 166 ? 17.655 5.204 9.213 1.00 93.75 166 GLY A N 1
ATOM 1290 C CA . GLY A 1 166 ? 18.334 4.449 10.272 1.00 93.75 166 GLY A CA 1
ATOM 1291 C C . GLY A 1 166 ? 17.420 3.950 11.395 1.00 93.75 166 GLY A C 1
ATOM 1292 O O . GLY A 1 166 ? 17.907 3.327 12.341 1.00 93.75 166 GLY A O 1
ATOM 1293 N N . VAL A 1 167 ? 16.113 4.223 11.321 1.00 94.81 167 VAL A N 1
ATOM 1294 C CA . VAL A 1 167 ? 15.123 3.766 12.304 1.00 94.81 167 VAL A CA 1
ATOM 1295 C C . VAL A 1 167 ? 14.189 2.737 11.661 1.00 94.81 167 VAL A C 1
ATOM 1297 O O . VAL A 1 167 ? 13.537 3.058 10.665 1.00 94.81 167 VAL A O 1
ATOM 1300 N N . PRO A 1 168 ? 14.070 1.513 12.209 1.00 96.44 168 PRO A N 1
ATOM 1301 C CA . PRO A 1 168 ? 13.099 0.543 11.724 1.00 96.44 168 PRO A CA 1
ATOM 1302 C C . PRO A 1 168 ? 11.678 0.991 12.085 1.00 96.44 168 PRO A C 1
ATOM 1304 O O . PRO A 1 168 ? 11.375 1.260 13.247 1.00 96.44 168 PRO A O 1
ATOM 1307 N N . VAL A 1 169 ? 10.798 1.044 11.088 1.00 97.25 169 VAL A N 1
ATOM 1308 C CA . VAL A 1 169 ? 9.399 1.461 11.238 1.00 97.25 169 VAL A CA 1
ATOM 1309 C C . VAL A 1 169 ? 8.447 0.471 10.576 1.00 97.25 169 VAL A C 1
ATOM 1311 O O . VAL A 1 169 ? 8.800 -0.187 9.597 1.00 97.25 169 VAL A O 1
ATOM 1314 N N . VAL A 1 170 ? 7.213 0.388 11.081 1.00 98.19 170 VAL A N 1
ATOM 1315 C CA . VAL A 1 170 ? 6.134 -0.354 10.415 1.00 98.19 170 VAL A CA 1
ATOM 1316 C C . VAL A 1 170 ? 5.572 0.510 9.290 1.00 98.19 170 VAL A C 1
ATOM 1318 O O . VAL A 1 170 ? 4.930 1.532 9.533 1.00 98.19 170 VAL A O 1
ATOM 1321 N N . GLU A 1 171 ? 5.810 0.100 8.049 1.00 98.50 171 GLU A N 1
ATOM 1322 C CA . GLU A 1 171 ? 5.348 0.785 6.846 1.00 98.50 171 GLU A CA 1
ATOM 1323 C C . GLU A 1 171 ? 4.130 0.084 6.229 1.00 98.50 171 GLU A C 1
ATOM 1325 O O . GLU A 1 171 ? 4.155 -1.127 6.005 1.00 98.50 171 GLU A O 1
ATOM 1330 N N . VAL A 1 172 ? 3.106 0.862 5.857 1.00 98.69 172 VAL A N 1
ATOM 1331 C CA . VAL A 1 172 ? 2.061 0.434 4.920 1.00 98.69 172 VAL A CA 1
ATOM 1332 C C . VAL A 1 172 ? 2.474 0.736 3.478 1.00 98.69 172 VAL A C 1
ATOM 1334 O O . VAL A 1 172 ? 2.661 1.892 3.083 1.00 98.69 172 VAL A O 1
ATOM 1337 N N . GLY A 1 173 ? 2.565 -0.322 2.673 1.00 98.06 173 GLY A N 1
ATOM 1338 C CA . GLY A 1 173 ? 2.869 -0.253 1.245 1.00 98.06 173 GLY A CA 1
ATOM 1339 C C . GLY A 1 173 ? 1.670 -0.649 0.386 1.00 98.06 173 GLY A C 1
ATOM 1340 O O . GLY A 1 173 ? 0.825 -1.447 0.801 1.00 98.06 173 GLY A O 1
ATOM 1341 N N . TYR A 1 174 ? 1.580 -0.095 -0.824 1.00 98.31 174 TYR A N 1
ATOM 1342 C CA . TYR A 1 174 ? 0.529 -0.429 -1.788 1.00 98.31 174 TYR A CA 1
ATOM 1343 C C . TYR A 1 174 ? 0.986 -0.218 -3.235 1.00 98.31 174 TYR A C 1
ATOM 1345 O O . TYR A 1 174 ? 1.512 0.836 -3.588 1.00 98.31 174 TYR A O 1
ATOM 1353 N N . LEU A 1 175 ? 0.717 -1.202 -4.096 1.00 98.12 175 LEU A N 1
ATOM 1354 C CA . LEU A 1 175 ? 0.901 -1.111 -5.546 1.00 98.12 175 LEU A CA 1
ATOM 1355 C C . LEU A 1 175 ? -0.273 -1.800 -6.239 1.00 98.12 175 LEU A C 1
ATOM 1357 O O . LEU A 1 175 ? -0.590 -2.940 -5.926 1.00 98.12 175 LEU A O 1
ATOM 1361 N N . PHE A 1 176 ? -0.919 -1.128 -7.188 1.00 98.25 176 PHE A N 1
ATOM 1362 C CA . PHE A 1 176 ? -2.108 -1.654 -7.863 1.00 98.25 176 PHE A CA 1
ATOM 1363 C C . PHE A 1 176 ? -1.956 -1.612 -9.379 1.00 98.25 176 PHE A C 1
ATOM 1365 O O . PHE A 1 176 ? -1.340 -0.692 -9.920 1.00 98.25 176 PHE A O 1
ATOM 1372 N N . GLU A 1 177 ? -2.590 -2.564 -10.062 1.00 97.25 177 GLU A N 1
ATOM 1373 C CA . GLU A 1 177 ? -2.717 -2.572 -11.517 1.00 97.25 177 GLU A CA 1
ATOM 1374 C C . GLU A 1 177 ? -3.406 -1.277 -11.987 1.00 97.25 177 GLU A C 1
ATOM 1376 O O . GLU A 1 177 ? -4.463 -0.887 -11.476 1.00 97.25 177 GLU A O 1
ATOM 1381 N N . ARG A 1 178 ? -2.857 -0.63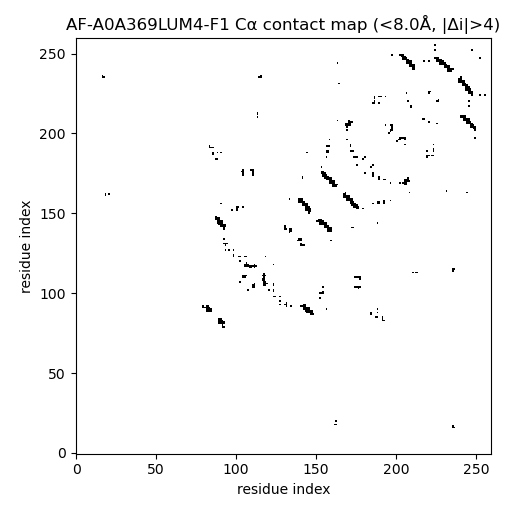1 -13.023 1.00 95.94 178 ARG A N 1
ATOM 1382 C CA . ARG A 1 178 ? -3.377 0.650 -13.541 1.00 95.94 178 ARG A CA 1
ATOM 1383 C C . ARG A 1 178 ? -4.855 0.636 -13.898 1.00 95.94 178 ARG A C 1
ATOM 1385 O O . ARG A 1 178 ? -5.535 1.644 -13.733 1.00 95.94 178 ARG A O 1
ATOM 1392 N N . ALA A 1 179 ? -5.359 -0.497 -14.384 1.00 96.69 179 ALA A N 1
ATOM 1393 C CA . ALA A 1 179 ? -6.765 -0.658 -14.752 1.00 96.69 179 ALA A CA 1
ATOM 1394 C C . ALA A 1 179 ? -7.731 -0.396 -13.577 1.00 96.69 179 ALA A C 1
ATOM 1396 O O . ALA A 1 179 ? -8.909 -0.100 -13.798 1.00 96.69 179 ALA A O 1
ATOM 1397 N N . TYR A 1 180 ? -7.234 -0.476 -12.341 1.00 97.12 180 TYR A N 1
ATOM 1398 C CA . TYR A 1 180 ? -7.998 -0.343 -11.103 1.00 97.12 180 TYR A CA 1
ATOM 1399 C C . TYR A 1 180 ? -7.704 0.949 -10.333 1.00 97.12 180 TYR A C 1
ATOM 1401 O O . TYR A 1 180 ? -8.269 1.176 -9.259 1.00 97.12 180 TYR A O 1
ATOM 1409 N N . TRP A 1 181 ? -6.863 1.829 -10.881 1.00 96.88 181 TRP A N 1
ATOM 1410 C CA . TRP A 1 181 ? -6.601 3.141 -10.298 1.00 96.88 181 TRP A CA 1
ATOM 1411 C C . TRP A 1 181 ? -7.844 4.031 -10.303 1.00 96.88 181 TRP A C 1
ATOM 1413 O O . TRP A 1 181 ? -8.797 3.808 -11.047 1.00 96.88 181 TRP A O 1
ATOM 1423 N N . HIS A 1 182 ? -7.831 5.054 -9.446 1.00 95.50 182 HIS A N 1
ATOM 1424 C CA . HIS A 1 182 ? -8.909 6.044 -9.301 1.00 95.50 182 HIS A CA 1
ATOM 1425 C C . HIS A 1 182 ? -10.273 5.473 -8.864 1.00 95.50 182 HIS A C 1
ATOM 1427 O O . HIS A 1 182 ? -11.275 6.176 -8.901 1.00 95.50 182 HIS A O 1
ATOM 1433 N N . ARG A 1 183 ? -10.306 4.225 -8.374 1.00 96.44 183 ARG A N 1
ATOM 1434 C CA . ARG A 1 1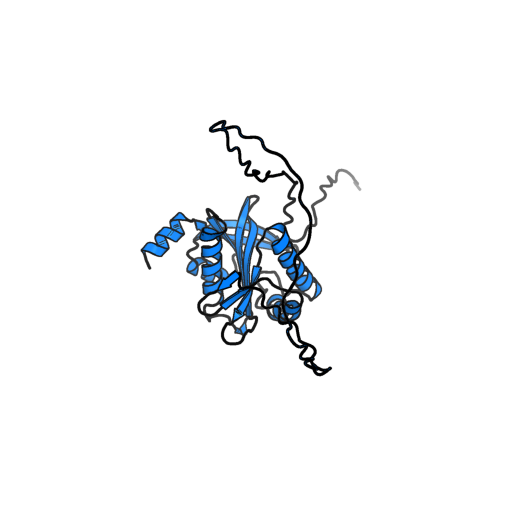83 ? -11.502 3.576 -7.800 1.00 96.44 183 ARG A CA 1
ATOM 1435 C C . ARG A 1 183 ? -11.524 3.572 -6.266 1.00 96.44 183 ARG A C 1
ATOM 1437 O O . ARG A 1 183 ? -12.420 2.993 -5.660 1.00 96.44 183 ARG A O 1
ATOM 1444 N N . GLY A 1 184 ? -10.512 4.164 -5.629 1.00 97.50 184 GLY A N 1
ATOM 1445 C CA . GLY A 1 184 ? -10.359 4.202 -4.168 1.00 97.50 184 GLY A CA 1
ATOM 1446 C C . GLY A 1 184 ? -9.825 2.914 -3.526 1.00 97.50 184 GLY A C 1
ATOM 1447 O O . GLY A 1 184 ? -9.664 2.886 -2.314 1.00 97.50 184 GLY A O 1
ATOM 1448 N N . LEU A 1 185 ? -9.508 1.877 -4.311 1.00 98.44 185 LEU A N 1
ATOM 1449 C CA . LEU A 1 185 ? -9.091 0.563 -3.798 1.00 98.44 185 LEU A CA 1
ATOM 1450 C C . LEU A 1 185 ? -7.792 0.612 -2.979 1.00 98.44 185 LEU A C 1
ATOM 1452 O O . LEU A 1 185 ? -7.713 -0.008 -1.927 1.00 98.44 185 LEU A O 1
ATOM 1456 N N . ALA A 1 186 ? -6.798 1.394 -3.415 1.00 98.19 186 ALA A N 1
ATOM 1457 C CA . ALA A 1 186 ? -5.550 1.550 -2.666 1.00 98.19 186 ALA A CA 1
ATOM 1458 C C . ALA A 1 186 ? -5.768 2.220 -1.302 1.00 98.19 186 ALA A C 1
ATOM 1460 O O . ALA A 1 186 ? -5.190 1.795 -0.312 1.00 98.19 186 ALA A O 1
ATOM 1461 N N . THR A 1 187 ? -6.630 3.240 -1.237 1.00 98.56 187 THR A N 1
ATOM 1462 C CA . THR A 1 187 ? -6.987 3.898 0.028 1.00 98.56 187 THR A CA 1
ATOM 1463 C C . THR A 1 187 ? -7.752 2.952 0.943 1.00 98.56 187 THR A C 1
ATOM 1465 O O . THR A 1 187 ? -7.422 2.864 2.116 1.00 98.56 187 THR A O 1
ATOM 1468 N N . GLU A 1 188 ? -8.731 2.222 0.412 1.00 98.56 188 GLU A N 1
ATOM 1469 C CA . GLU A 1 188 ? -9.495 1.232 1.175 1.00 98.56 188 GLU A CA 1
ATOM 1470 C C . GLU A 1 188 ? -8.590 0.155 1.788 1.00 98.56 188 GLU A C 1
ATOM 1472 O O . GLU A 1 188 ? -8.672 -0.105 2.986 1.00 98.56 188 GLU A O 1
ATOM 1477 N N . ALA A 1 189 ? -7.684 -0.420 0.991 1.00 98.69 189 ALA A N 1
ATOM 1478 C CA . ALA A 1 189 ? -6.729 -1.408 1.479 1.00 98.69 189 ALA A CA 1
ATOM 1479 C C . ALA A 1 189 ? -5.755 -0.807 2.508 1.00 98.69 189 ALA A C 1
ATOM 1481 O O . ALA A 1 189 ? -5.538 -1.396 3.562 1.00 98.69 189 ALA A O 1
ATOM 1482 N N . ALA A 1 190 ? -5.214 0.388 2.245 1.00 98.69 190 ALA A N 1
ATOM 1483 C CA . ALA A 1 190 ? -4.267 1.044 3.145 1.00 98.69 190 ALA A CA 1
ATOM 1484 C C . ALA A 1 190 ? -4.887 1.406 4.506 1.00 98.69 190 ALA A C 1
ATOM 1486 O O . ALA A 1 190 ? -4.198 1.316 5.522 1.00 98.69 190 ALA A O 1
ATOM 1487 N N . VAL A 1 191 ? -6.171 1.781 4.536 1.00 98.50 191 VAL A N 1
ATOM 1488 C CA . VAL A 1 191 ? -6.926 2.018 5.778 1.00 98.50 191 VAL A CA 1
ATOM 1489 C C . VAL A 1 191 ? -7.067 0.728 6.577 1.00 98.50 191 VAL A C 1
ATOM 1491 O O . VAL A 1 191 ? -6.750 0.720 7.765 1.00 98.50 191 VAL A O 1
ATOM 1494 N N . ALA A 1 192 ? -7.449 -0.375 5.928 1.00 98.56 192 ALA A N 1
ATOM 1495 C CA . ALA A 1 192 ? -7.554 -1.670 6.595 1.00 98.56 192 ALA A CA 1
ATOM 1496 C C . ALA A 1 192 ? -6.202 -2.149 7.152 1.00 98.56 192 ALA A C 1
ATOM 1498 O O . ALA A 1 192 ? -6.132 -2.609 8.289 1.00 98.56 192 ALA A O 1
ATOM 1499 N N . CYS A 1 193 ? -5.114 -1.983 6.393 1.00 98.69 193 CYS A N 1
ATOM 1500 C CA . CYS A 1 193 ? -3.764 -2.314 6.852 1.00 98.69 193 CYS A CA 1
ATOM 1501 C C . CYS A 1 193 ? -3.309 -1.427 8.018 1.00 98.69 193 CYS A C 1
ATOM 1503 O O . CYS A 1 193 ? -2.730 -1.934 8.975 1.00 98.69 193 CYS A O 1
ATOM 1505 N N . ARG A 1 194 ? -3.587 -0.117 7.971 1.00 98.44 194 ARG A N 1
ATOM 1506 C CA . ARG A 1 194 ? -3.296 0.807 9.079 1.00 98.44 194 ARG A CA 1
ATOM 1507 C C . ARG A 1 194 ? -4.018 0.367 10.350 1.00 98.44 194 ARG A C 1
ATOM 1509 O O . ARG A 1 194 ? -3.401 0.289 11.407 1.00 98.44 194 ARG A O 1
ATOM 1516 N N . ASP A 1 195 ? -5.312 0.087 10.250 1.00 98.12 195 ASP A N 1
ATOM 1517 C CA . ASP A 1 195 ? -6.104 -0.335 11.404 1.00 98.12 195 ASP A CA 1
ATOM 1518 C C . ASP A 1 195 ? -5.615 -1.683 11.944 1.00 98.12 195 ASP A C 1
ATOM 1520 O O . ASP A 1 195 ? -5.453 -1.825 13.150 1.00 98.12 195 ASP A O 1
ATOM 1524 N N . HIS A 1 196 ? -5.241 -2.625 11.074 1.00 98.19 196 HIS A N 1
ATOM 1525 C CA . HIS A 1 196 ? -4.611 -3.881 11.487 1.00 98.19 196 HIS A CA 1
ATOM 1526 C C . HIS A 1 196 ? -3.280 -3.676 12.226 1.00 98.19 196 HIS A C 1
ATOM 1528 O O . HIS A 1 196 ? -3.043 -4.314 13.252 1.00 98.19 196 HIS A O 1
ATOM 1534 N N . ALA A 1 197 ? -2.424 -2.766 11.752 1.00 98.19 197 ALA A N 1
ATOM 1535 C CA . ALA A 1 197 ? -1.163 -2.448 12.421 1.00 98.19 197 ALA A CA 1
ATOM 1536 C C . ALA A 1 197 ? -1.390 -1.940 13.855 1.00 98.19 197 ALA A C 1
ATOM 1538 O O . ALA A 1 197 ? -0.673 -2.328 14.776 1.00 98.19 197 ALA A O 1
ATOM 1539 N N . PHE A 1 198 ? -2.419 -1.116 14.067 1.00 98.25 198 PHE A N 1
ATOM 1540 C CA . PHE A 1 198 ? -2.766 -0.622 15.398 1.00 98.25 198 PHE A CA 1
ATOM 1541 C C . PHE A 1 198 ? -3.466 -1.672 16.261 1.00 98.25 198 PHE A C 1
ATOM 1543 O O . PHE A 1 198 ? -3.106 -1.848 17.426 1.00 98.25 198 PHE A O 1
ATOM 1550 N N . ASP A 1 199 ? -4.488 -2.329 15.727 1.00 97.50 199 ASP A N 1
ATOM 1551 C CA . ASP A 1 199 ? -5.424 -3.130 16.515 1.00 97.50 199 ASP A CA 1
ATOM 1552 C C . ASP A 1 199 ? -4.905 -4.552 16.761 1.00 97.50 199 ASP A C 1
A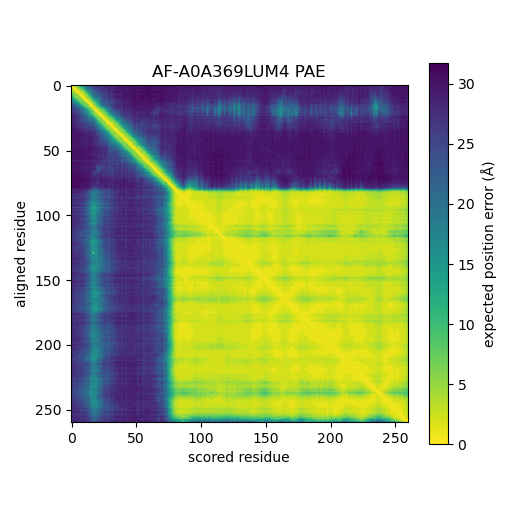TOM 1554 O O . ASP A 1 199 ? -5.217 -5.144 17.792 1.00 97.50 199 ASP A O 1
ATOM 1558 N N . VAL A 1 200 ? -4.096 -5.090 15.840 1.00 96.38 200 VAL A N 1
ATOM 1559 C CA . VAL A 1 200 ? -3.570 -6.462 15.914 1.00 96.38 200 VAL A CA 1
ATOM 1560 C C . VAL A 1 200 ? -2.075 -6.481 16.209 1.00 96.38 200 VAL A C 1
ATOM 1562 O O . VAL A 1 200 ? -1.650 -7.217 17.095 1.00 96.38 200 VAL A O 1
ATOM 1565 N N . LEU A 1 201 ? -1.277 -5.668 15.508 1.00 95.44 201 LEU A N 1
ATOM 1566 C CA . LEU A 1 201 ? 0.182 -5.667 15.698 1.00 95.44 201 LEU A CA 1
ATOM 1567 C C . LEU A 1 201 ? 0.648 -4.775 16.854 1.00 95.44 201 LEU A C 1
ATOM 1569 O O . LEU A 1 201 ? 1.811 -4.833 17.240 1.00 95.44 201 LEU A O 1
ATOM 1573 N N . GLY A 1 202 ? -0.239 -3.947 17.411 1.00 96.50 202 GLY A N 1
ATOM 1574 C CA . GLY A 1 202 ? 0.101 -3.096 18.547 1.00 96.50 202 GLY A CA 1
ATOM 1575 C C . GLY A 1 202 ? 1.050 -1.940 18.212 1.00 96.50 202 GLY A C 1
ATOM 1576 O O . GLY A 1 202 ? 1.606 -1.360 19.133 1.00 96.50 202 GLY A O 1
ATOM 1577 N N . ALA A 1 203 ? 1.215 -1.563 16.939 1.00 97.56 203 ALA A N 1
ATOM 1578 C CA . ALA A 1 203 ? 2.106 -0.468 16.547 1.00 97.56 203 ALA A CA 1
ATOM 1579 C C . ALA A 1 203 ? 1.698 0.864 17.205 1.00 97.56 203 ALA A C 1
ATOM 1581 O O . ALA A 1 203 ? 0.509 1.150 17.330 1.00 97.56 203 ALA A O 1
ATOM 1582 N N . ASP A 1 204 ? 2.656 1.697 17.605 1.00 97.75 204 ASP A N 1
ATOM 1583 C CA . ASP A 1 204 ? 2.361 3.042 18.130 1.00 97.75 204 ASP A CA 1
ATOM 1584 C C . ASP A 1 204 ? 2.229 4.080 17.007 1.00 97.75 204 ASP A C 1
ATOM 1586 O O . ASP A 1 204 ? 1.457 5.037 17.102 1.00 97.75 204 ASP A O 1
ATOM 1590 N N . GLU A 1 205 ? 2.926 3.848 15.895 1.00 98.44 205 GLU A N 1
ATOM 1591 C CA . GLU A 1 205 ? 2.945 4.710 14.720 1.00 98.44 205 GLU A CA 1
ATOM 1592 C C . GLU A 1 205 ? 3.096 3.870 13.446 1.00 98.44 205 GLU A C 1
ATOM 1594 O O . GLU A 1 205 ? 3.813 2.867 13.424 1.00 98.44 205 GLU A O 1
ATOM 1599 N N . VAL A 1 206 ? 2.403 4.274 12.379 1.00 98.62 206 VAL A N 1
ATOM 1600 C CA . VAL A 1 206 ? 2.440 3.600 11.072 1.00 98.62 206 VAL A CA 1
ATOM 1601 C C . VAL A 1 206 ? 2.909 4.586 10.016 1.00 98.62 206 VAL A C 1
ATOM 1603 O O . VAL A 1 206 ? 2.377 5.694 9.915 1.00 98.62 206 VAL A O 1
ATOM 1606 N N . PHE A 1 207 ? 3.869 4.158 9.202 1.00 98.75 207 PHE A N 1
ATOM 1607 C CA . PHE A 1 207 ? 4.547 4.982 8.210 1.00 98.75 207 PHE A CA 1
ATOM 1608 C C . PHE A 1 207 ? 4.137 4.634 6.776 1.00 98.75 207 PHE A C 1
ATOM 1610 O O . PHE A 1 207 ? 3.612 3.560 6.496 1.00 98.75 207 PHE A O 1
ATOM 1617 N N . SER A 1 208 ? 4.405 5.545 5.846 1.00 98.44 208 SER A N 1
ATOM 1618 C CA . SER A 1 208 ? 4.429 5.303 4.402 1.00 98.44 208 SER A CA 1
ATOM 1619 C C . SER A 1 208 ? 5.565 6.134 3.805 1.00 98.44 208 SER A C 1
ATOM 1621 O O . SER A 1 208 ? 5.559 7.366 3.916 1.00 98.44 208 SER A O 1
ATOM 1623 N N . ILE A 1 209 ? 6.567 5.473 3.223 1.00 98.00 209 ILE A N 1
ATOM 1624 C CA . ILE A 1 209 ? 7.793 6.104 2.723 1.00 98.00 209 ILE A CA 1
ATOM 1625 C C . ILE A 1 209 ? 7.640 6.307 1.219 1.00 98.00 209 ILE A C 1
ATOM 1627 O O . ILE A 1 209 ? 7.724 5.377 0.419 1.00 98.00 209 ILE A O 1
ATOM 1631 N N . ILE A 1 210 ? 7.410 7.552 0.814 1.00 98.00 210 ILE A N 1
ATOM 1632 C CA . ILE A 1 210 ? 6.910 7.848 -0.530 1.00 98.00 210 ILE A CA 1
ATOM 1633 C C . ILE A 1 210 ? 7.895 8.749 -1.260 1.00 98.00 210 ILE A C 1
ATOM 1635 O O . ILE A 1 210 ? 8.302 9.780 -0.728 1.00 98.00 210 ILE A O 1
ATOM 1639 N N . ARG A 1 211 ? 8.250 8.398 -2.502 1.00 96.56 211 ARG A N 1
ATOM 1640 C CA . ARG A 1 211 ? 9.051 9.275 -3.368 1.00 96.56 211 ARG A CA 1
ATOM 1641 C C . ARG A 1 211 ? 8.375 10.646 -3.484 1.00 96.56 211 ARG A C 1
ATOM 1643 O O . ARG A 1 211 ? 7.164 10.734 -3.699 1.00 96.56 211 ARG A O 1
ATOM 1650 N N . ASP A 1 212 ? 9.149 11.715 -3.373 1.00 96.38 212 ASP A N 1
ATOM 1651 C CA . ASP A 1 212 ? 8.661 13.103 -3.403 1.00 96.38 212 ASP A CA 1
ATOM 1652 C C . ASP A 1 212 ? 7.846 13.462 -4.663 1.00 96.38 212 ASP A C 1
ATOM 1654 O O . ASP A 1 212 ? 6.909 14.255 -4.605 1.00 96.38 212 ASP A O 1
ATOM 1658 N N . THR A 1 213 ? 8.147 12.812 -5.784 1.00 95.69 213 THR A N 1
ATOM 1659 C CA . THR A 1 213 ? 7.452 12.943 -7.076 1.00 95.69 213 THR A CA 1
ATOM 1660 C C . THR A 1 213 ? 6.226 12.031 -7.221 1.00 95.69 213 THR A C 1
ATOM 1662 O O . THR A 1 213 ? 5.499 12.112 -8.215 1.00 95.69 213 THR A O 1
ATOM 1665 N N . ASN A 1 214 ? 5.952 11.148 -6.254 1.00 96.88 214 ASN A N 1
ATOM 1666 C CA . ASN A 1 214 ? 4.811 10.233 -6.296 1.00 96.88 214 ASN A CA 1
ATOM 1667 C C . ASN A 1 214 ? 3.550 10.838 -5.657 1.00 96.88 214 ASN A C 1
ATOM 1669 O O . ASN A 1 214 ? 3.085 10.407 -4.600 1.00 96.88 214 ASN A O 1
ATOM 1673 N N . GLU A 1 215 ? 2.970 11.840 -6.321 1.00 96.62 215 GLU A N 1
ATOM 1674 C CA . GLU A 1 215 ? 1.781 12.558 -5.837 1.00 96.62 215 GLU A CA 1
ATOM 1675 C C . GLU A 1 215 ? 0.572 11.642 -5.584 1.00 96.62 215 GLU A C 1
ATOM 1677 O O . GLU A 1 215 ? -0.195 11.867 -4.643 1.00 96.62 215 GLU A O 1
ATOM 1682 N N . ALA A 1 216 ? 0.403 10.594 -6.399 1.00 96.19 216 ALA A N 1
ATOM 1683 C CA . ALA A 1 216 ? -0.699 9.646 -6.270 1.00 96.19 216 ALA A CA 1
ATOM 1684 C C . ALA A 1 216 ? -0.623 8.871 -4.947 1.00 96.19 216 ALA A C 1
ATOM 1686 O O . ALA A 1 216 ? -1.624 8.775 -4.232 1.00 96.19 216 ALA A O 1
ATOM 1687 N N . SER A 1 217 ? 0.562 8.371 -4.591 1.00 97.06 217 SER A N 1
ATOM 1688 C CA . SER A 1 217 ? 0.783 7.695 -3.311 1.00 97.06 217 SER A CA 1
ATOM 1689 C C . SER A 1 217 ? 0.668 8.670 -2.141 1.00 97.06 217 SER A C 1
ATOM 1691 O O . SER A 1 217 ? -0.026 8.377 -1.172 1.00 97.06 217 SER A O 1
ATOM 1693 N N . GLN A 1 218 ? 1.204 9.887 -2.258 1.00 98.31 218 GLN A N 1
ATOM 1694 C CA . GLN A 1 218 ? 1.024 10.899 -1.211 1.00 98.31 218 GLN A CA 1
ATOM 1695 C C . GLN A 1 218 ? -0.459 11.227 -0.969 1.00 98.31 218 GLN A C 1
ATOM 1697 O O . GLN A 1 218 ? -0.882 11.440 0.168 1.00 98.31 218 GLN A O 1
ATOM 1702 N N . ALA A 1 219 ? -1.284 11.237 -2.021 1.00 98.12 219 ALA A N 1
ATOM 1703 C CA . ALA A 1 219 ? -2.726 11.409 -1.881 1.00 98.12 219 ALA A CA 1
ATOM 1704 C C . ALA A 1 219 ? -3.393 10.226 -1.161 1.00 98.12 219 ALA A C 1
ATOM 1706 O O . ALA A 1 219 ? -4.333 10.446 -0.396 1.00 98.12 219 ALA A O 1
ATOM 1707 N N . VAL A 1 220 ? -2.926 8.990 -1.376 1.00 98.50 220 VAL A N 1
ATOM 1708 C CA . VAL A 1 220 ? -3.394 7.817 -0.619 1.00 98.50 220 VAL A CA 1
ATOM 1709 C C . VAL A 1 220 ? -3.002 7.937 0.852 1.00 98.50 220 VAL A C 1
ATOM 1711 O O . VAL A 1 220 ? -3.884 7.789 1.694 1.00 98.50 220 VAL A O 1
ATOM 1714 N N . ALA A 1 221 ? -1.754 8.294 1.169 1.00 98.44 221 ALA A N 1
ATOM 1715 C CA . ALA A 1 221 ? -1.302 8.496 2.550 1.00 98.44 221 ALA A CA 1
ATOM 1716 C C . ALA A 1 221 ? -2.135 9.556 3.287 1.00 98.44 221 ALA A C 1
ATOM 1718 O O . ALA A 1 221 ? -2.643 9.295 4.377 1.00 98.44 221 ALA A O 1
ATOM 1719 N N . ARG A 1 222 ? -2.388 10.711 2.654 1.00 98.31 222 ARG A N 1
ATOM 1720 C CA . ARG A 1 222 ? -3.255 11.755 3.232 1.00 98.31 222 ARG A CA 1
ATOM 1721 C C . ARG A 1 222 ? -4.683 11.268 3.478 1.00 98.31 222 ARG A C 1
ATOM 1723 O O . ARG A 1 222 ? -5.245 11.540 4.533 1.00 98.31 222 ARG A O 1
ATOM 1730 N N . ARG A 1 223 ? -5.279 10.523 2.537 1.00 97.62 223 ARG A N 1
ATOM 1731 C CA . ARG A 1 223 ? -6.616 9.921 2.733 1.00 97.62 223 ARG A CA 1
ATOM 1732 C C . ARG A 1 223 ? -6.615 8.812 3.788 1.00 97.62 223 ARG A C 1
ATOM 1734 O O . ARG A 1 223 ? -7.648 8.577 4.399 1.00 97.62 223 ARG A O 1
ATOM 1741 N N . ASN A 1 224 ? -5.467 8.180 4.025 1.00 97.56 224 ASN A N 1
ATOM 1742 C CA . ASN A 1 224 ? -5.250 7.249 5.130 1.00 97.56 224 ASN A CA 1
ATOM 1743 C C . ASN A 1 224 ? -5.035 7.963 6.483 1.00 97.56 224 ASN A C 1
ATOM 1745 O O . ASN A 1 224 ? -4.728 7.320 7.485 1.00 97.56 224 ASN A O 1
ATOM 1749 N N . GLY A 1 225 ? -5.196 9.291 6.530 1.00 97.69 225 GLY A N 1
ATOM 1750 C CA . GLY A 1 225 ? -5.054 10.095 7.742 1.00 97.69 225 GLY A CA 1
ATOM 1751 C C . GLY A 1 225 ? -3.613 10.455 8.100 1.00 97.69 225 GLY A C 1
ATOM 1752 O O . GLY A 1 225 ? -3.390 11.040 9.154 1.00 97.69 225 GLY A O 1
ATOM 1753 N N . MET A 1 226 ? -2.643 10.120 7.248 1.00 98.44 226 MET A N 1
ATOM 1754 C CA . MET A 1 226 ? -1.229 10.359 7.520 1.00 98.44 226 MET A CA 1
ATOM 1755 C C . MET A 1 226 ? -0.801 11.777 7.147 1.00 98.44 226 MET A C 1
ATOM 1757 O O . MET A 1 226 ? -1.267 12.358 6.160 1.00 98.44 226 MET A O 1
ATOM 1761 N N . THR A 1 227 ? 0.168 12.295 7.893 1.00 98.19 227 THR A N 1
ATOM 1762 C CA . THR A 1 227 ? 0.804 13.596 7.656 1.00 98.19 227 THR A CA 1
ATOM 1763 C C . THR A 1 227 ? 2.298 13.434 7.383 1.00 98.19 227 THR A C 1
ATOM 1765 O O . THR A 1 227 ? 2.905 12.509 7.921 1.00 98.19 227 THR A O 1
ATOM 1768 N N . PRO A 1 228 ? 2.914 14.303 6.564 1.00 98.19 228 PRO A N 1
ATOM 1769 C CA . PRO A 1 228 ? 4.356 14.259 6.334 1.00 98.19 228 PRO A CA 1
ATOM 1770 C C . PRO A 1 228 ? 5.119 14.601 7.625 1.00 98.19 228 PRO A C 1
ATOM 1772 O O . PRO A 1 228 ? 4.781 15.575 8.298 1.00 98.19 228 PRO A O 1
ATOM 1775 N N . ARG A 1 229 ? 6.150 13.817 7.957 1.00 97.44 229 ARG A N 1
ATOM 1776 C CA . ARG A 1 229 ? 6.982 13.985 9.165 1.00 97.44 229 ARG A CA 1
ATOM 1777 C C . ARG A 1 229 ? 8.406 14.402 8.866 1.00 97.44 229 ARG A C 1
ATOM 1779 O O . ARG A 1 229 ? 8.936 15.293 9.520 1.00 97.44 229 ARG A O 1
ATOM 1786 N N . SER A 1 230 ? 9.024 13.748 7.893 1.00 96.31 230 SER A N 1
ATOM 1787 C CA . SER A 1 230 ? 10.428 13.950 7.551 1.00 96.31 230 SER A CA 1
ATOM 1788 C C . SER A 1 230 ? 10.668 13.664 6.072 1.00 96.31 230 SER A C 1
ATOM 1790 O O . SER A 1 230 ? 9.803 13.137 5.368 1.00 96.31 230 SER A O 1
ATOM 1792 N N . SER A 1 231 ? 11.851 14.034 5.590 1.00 96.75 231 SER A N 1
ATOM 1793 C CA . SER A 1 231 ? 12.312 13.722 4.241 1.00 96.75 231 SER A CA 1
ATOM 1794 C C . SER A 1 231 ? 13.769 13.293 4.270 1.00 96.75 231 SER A C 1
ATOM 1796 O O . SER A 1 231 ? 14.570 13.914 4.965 1.00 96.75 231 SER A O 1
ATOM 1798 N N . PHE A 1 232 ? 14.114 12.288 3.477 1.00 96.50 232 PHE A N 1
ATOM 1799 C CA . PHE A 1 232 ? 15.459 11.724 3.396 1.00 96.50 232 PHE A CA 1
ATOM 1800 C C . PHE A 1 232 ? 15.726 11.194 1.986 1.00 96.50 232 PHE A C 1
ATOM 1802 O O . PHE A 1 232 ? 14.852 11.215 1.117 1.00 96.50 232 PHE A O 1
ATOM 1809 N N . ILE A 1 233 ? 16.956 10.758 1.722 1.00 95.38 233 ILE A N 1
ATOM 1810 C CA . ILE A 1 233 ? 17.369 10.304 0.392 1.00 95.38 233 ILE A CA 1
ATOM 1811 C C . ILE A 1 233 ? 17.614 8.807 0.440 1.00 95.38 233 ILE A C 1
ATOM 1813 O O . ILE A 1 233 ? 18.477 8.345 1.177 1.00 95.38 233 ILE A O 1
ATOM 1817 N N . LYS A 1 234 ? 16.895 8.066 -0.402 1.00 92.56 234 LYS A N 1
ATOM 1818 C CA . LYS A 1 234 ? 17.194 6.660 -0.675 1.00 92.56 234 LYS A CA 1
ATOM 1819 C C . LYS A 1 234 ? 18.055 6.573 -1.926 1.00 92.56 234 LYS A C 1
ATOM 1821 O O . LYS A 1 234 ? 17.819 7.290 -2.900 1.00 92.56 234 LYS A O 1
ATOM 1826 N N . HIS A 1 235 ? 19.036 5.682 -1.915 1.00 90.75 235 HIS A N 1
ATOM 1827 C CA . HIS A 1 235 ? 19.790 5.327 -3.111 1.00 90.75 235 HIS A CA 1
ATOM 1828 C C . HIS A 1 235 ? 19.214 4.041 -3.677 1.00 90.75 235 HIS A C 1
ATOM 1830 O O . HIS A 1 235 ? 19.223 3.006 -3.015 1.00 90.75 235 HIS A O 1
ATOM 1836 N N . TYR A 1 236 ? 18.696 4.108 -4.897 1.00 86.00 236 TYR A N 1
ATOM 1837 C CA . TYR A 1 236 ? 18.119 2.948 -5.557 1.00 86.00 236 TYR A CA 1
ATOM 1838 C C . TYR A 1 236 ? 18.509 2.920 -7.032 1.00 86.00 236 TYR A C 1
ATOM 1840 O O . TYR A 1 236 ? 18.457 3.948 -7.700 1.00 86.00 236 TYR A O 1
ATOM 1848 N N . ARG A 1 237 ? 18.979 1.763 -7.522 1.00 86.69 237 ARG A N 1
ATOM 1849 C CA . ARG A 1 237 ? 19.548 1.602 -8.878 1.00 86.69 237 ARG A CA 1
ATOM 1850 C C . ARG A 1 237 ? 20.593 2.684 -9.227 1.00 86.69 237 ARG A C 1
ATOM 1852 O O . ARG A 1 237 ? 20.642 3.186 -10.341 1.00 86.69 237 ARG A O 1
ATOM 1859 N N . GLY A 1 238 ? 21.407 3.089 -8.246 1.00 87.69 238 GLY A N 1
ATOM 1860 C CA . GLY A 1 238 ? 22.407 4.157 -8.403 1.00 87.69 238 GLY A CA 1
ATOM 1861 C C . GLY A 1 238 ? 21.841 5.585 -8.462 1.00 87.69 238 GLY A C 1
ATOM 1862 O O . GLY A 1 238 ? 22.606 6.542 -8.558 1.00 87.69 238 GLY A O 1
ATOM 1863 N N . VAL A 1 239 ? 20.522 5.756 -8.359 1.00 90.38 239 VAL A N 1
ATOM 1864 C CA . VAL A 1 239 ? 19.838 7.052 -8.394 1.00 90.38 239 VAL A CA 1
ATOM 1865 C C . VAL A 1 239 ? 19.531 7.526 -6.975 1.00 90.38 239 VAL A C 1
ATOM 1867 O O . VAL A 1 239 ? 19.076 6.766 -6.119 1.00 90.38 239 VAL A O 1
ATOM 1870 N N . ARG A 1 240 ? 19.763 8.817 -6.723 1.00 94.00 240 ARG A N 1
ATOM 1871 C CA . ARG A 1 240 ? 19.350 9.498 -5.490 1.00 94.00 240 ARG A CA 1
ATOM 1872 C C . ARG A 1 240 ? 17.874 9.856 -5.588 1.00 94.00 240 ARG A C 1
ATOM 1874 O O . ARG A 1 240 ? 17.489 10.651 -6.442 1.00 94.00 240 ARG A O 1
ATOM 1881 N N . MET A 1 241 ? 17.065 9.296 -4.703 1.00 93.38 241 MET A N 1
ATOM 1882 C CA . MET A 1 241 ? 15.618 9.474 -4.698 1.00 93.38 241 MET A CA 1
ATOM 1883 C C . MET A 1 241 ? 15.182 10.129 -3.391 1.00 93.38 241 MET A C 1
ATOM 1885 O O . MET A 1 241 ? 15.178 9.460 -2.351 1.00 93.38 241 MET A O 1
ATOM 1889 N N . PRO A 1 242 ? 14.806 11.418 -3.412 1.00 96.06 242 PRO A N 1
ATOM 1890 C CA . PRO A 1 242 ? 14.185 12.044 -2.260 1.00 96.06 242 PRO A CA 1
ATOM 1891 C C . PRO A 1 242 ? 12.862 11.343 -1.933 1.00 96.06 242 PRO A C 1
ATOM 1893 O O . PRO A 1 242 ? 12.033 11.079 -2.808 1.00 96.06 242 PRO A O 1
ATOM 1896 N N . HIS A 1 243 ? 12.690 11.011 -0.664 1.00 97.25 243 HIS A N 1
ATOM 1897 C CA . HIS A 1 243 ? 11.485 10.416 -0.110 1.00 97.25 243 HIS A CA 1
ATOM 1898 C C . HIS A 1 243 ? 10.975 11.281 1.035 1.00 97.25 243 HIS A C 1
ATOM 1900 O O . HIS A 1 243 ? 11.743 11.964 1.712 1.00 97.25 243 HIS A O 1
ATOM 1906 N N . ILE A 1 244 ? 9.668 11.228 1.245 1.00 98.25 244 ILE A N 1
ATOM 1907 C CA . ILE A 1 244 ? 8.964 11.848 2.358 1.00 98.25 244 ILE A CA 1
ATOM 1908 C C . ILE A 1 244 ? 8.360 10.708 3.177 1.00 98.25 244 ILE A C 1
ATOM 1910 O O . ILE A 1 244 ? 7.614 9.888 2.633 1.00 98.25 244 ILE A O 1
ATOM 1914 N N . ALA A 1 245 ? 8.663 10.659 4.472 1.00 98.38 245 ALA A N 1
ATOM 1915 C CA . ALA A 1 245 ? 7.956 9.791 5.402 1.00 98.38 245 ALA A CA 1
ATOM 1916 C C . ALA A 1 245 ? 6.645 10.461 5.805 1.00 98.38 245 ALA A C 1
ATOM 1918 O O . ALA A 1 245 ? 6.635 11.528 6.423 1.00 98.38 245 ALA A O 1
ATOM 1919 N N . TYR A 1 246 ? 5.538 9.824 5.452 1.00 98.75 246 TYR A N 1
ATOM 1920 C CA . TYR A 1 246 ? 4.231 10.110 6.022 1.00 98.75 246 TYR A CA 1
ATOM 1921 C C . TYR A 1 246 ? 4.004 9.178 7.203 1.00 98.75 246 TYR A C 1
ATOM 1923 O O . TYR A 1 246 ? 4.398 8.017 7.137 1.00 98.75 246 TYR A O 1
ATOM 1931 N N . SER A 1 247 ? 3.343 9.653 8.252 1.00 98.62 247 SER A N 1
ATOM 1932 C CA . SER A 1 247 ? 2.930 8.785 9.350 1.00 98.62 247 SER A CA 1
ATOM 1933 C C . SER A 1 247 ? 1.631 9.238 10.004 1.00 98.62 247 SER A C 1
ATOM 1935 O O . SER A 1 247 ? 1.166 10.368 9.805 1.00 98.62 247 SER A O 1
ATOM 1937 N N . ILE A 1 248 ? 1.060 8.335 10.789 1.00 98.62 248 ILE A N 1
ATOM 1938 C CA . ILE A 1 248 ? -0.035 8.593 11.719 1.00 98.62 248 ILE A CA 1
ATOM 1939 C C . ILE A 1 248 ? 0.234 7.817 13.009 1.00 98.62 248 ILE A C 1
ATOM 1941 O O . ILE A 1 248 ? 0.622 6.647 12.942 1.00 98.62 248 ILE A O 1
ATOM 1945 N N . THR A 1 249 ? 0.024 8.445 14.165 1.00 98.50 249 THR A N 1
ATOM 1946 C CA . THR A 1 249 ? 0.119 7.763 15.467 1.00 98.50 249 THR A CA 1
ATOM 1947 C C . THR A 1 249 ? -1.209 7.126 15.869 1.00 98.50 249 THR A C 1
ATOM 1949 O O . THR A 1 249 ? -2.278 7.449 15.331 1.00 98.50 249 THR A O 1
ATOM 1952 N N . ARG A 1 250 ? -1.169 6.230 16.857 1.00 97.19 250 ARG A N 1
ATOM 1953 C CA . ARG A 1 250 ? -2.370 5.629 17.449 1.00 97.19 250 ARG A CA 1
ATOM 1954 C C . ARG A 1 250 ? -3.344 6.691 17.974 1.00 97.19 250 ARG A C 1
ATOM 1956 O O . ARG A 1 250 ? -4.552 6.574 17.753 1.00 97.19 250 ARG A O 1
ATOM 1963 N N . GLU A 1 251 ? -2.839 7.735 18.628 1.00 97.19 251 GLU A N 1
ATOM 1964 C CA . GLU A 1 251 ? -3.646 8.840 19.160 1.00 97.19 251 GLU A CA 1
ATOM 1965 C C . GLU A 1 251 ? -4.307 9.640 18.037 1.00 97.19 251 GLU A C 1
ATOM 1967 O O . GLU A 1 251 ? -5.500 9.938 18.100 1.00 97.19 251 GLU A O 1
ATOM 1972 N N . GLU A 1 252 ? -3.560 9.966 16.983 1.00 97.50 252 GLU A N 1
ATOM 1973 C CA . GLU A 1 252 ? -4.096 10.696 15.832 1.00 97.50 252 GLU A CA 1
ATOM 1974 C C . GLU A 1 252 ? -5.179 9.890 15.111 1.00 97.50 252 GLU A C 1
ATOM 1976 O O . GLU A 1 252 ? -6.225 10.441 14.759 1.00 97.50 252 GLU A O 1
ATOM 1981 N N . ARG A 1 253 ? -4.985 8.572 14.960 1.00 96.38 253 ARG A N 1
ATOM 1982 C CA . ARG A 1 253 ? -6.007 7.663 14.420 1.00 96.38 253 ARG A CA 1
ATOM 1983 C C . ARG A 1 253 ? -7.270 7.660 15.284 1.00 96.38 253 ARG A C 1
ATOM 1985 O O . ARG A 1 253 ? -8.370 7.731 14.734 1.00 96.38 253 ARG A O 1
ATOM 1992 N N . ALA A 1 254 ? -7.137 7.643 16.611 1.00 93.19 254 ALA A N 1
ATOM 1993 C CA . ALA A 1 254 ? -8.283 7.747 17.517 1.00 93.19 254 ALA A CA 1
ATOM 1994 C C . ALA A 1 254 ? -9.022 9.092 17.366 1.00 93.19 254 ALA A C 1
ATOM 1996 O O . ALA A 1 254 ? -10.252 9.123 17.326 1.00 93.19 254 ALA A O 1
ATOM 1997 N N . LEU A 1 255 ? -8.293 10.201 17.201 1.00 93.50 255 LEU A N 1
ATOM 1998 C CA . LEU A 1 255 ? -8.886 11.523 16.963 1.00 93.50 255 LEU A CA 1
ATOM 1999 C C . LEU A 1 255 ? -9.612 11.623 15.614 1.00 93.50 255 LEU A C 1
ATOM 2001 O O . LEU A 1 255 ? -10.611 12.338 15.522 1.00 93.50 255 LEU A O 1
ATOM 2005 N N . LEU A 1 256 ? -9.141 10.926 14.574 1.00 89.75 256 LEU A N 1
ATOM 2006 C CA . LEU A 1 256 ? -9.847 10.845 13.290 1.00 89.75 256 LEU A CA 1
ATOM 2007 C C . LEU A 1 256 ? -11.187 10.119 13.430 1.00 89.75 256 LEU A C 1
ATOM 2009 O O . LEU A 1 256 ? -12.185 10.598 12.897 1.00 89.75 256 LEU A O 1
ATOM 2013 N N . ALA A 1 257 ? -11.220 9.012 14.177 1.00 81.81 257 ALA A N 1
ATOM 2014 C CA . ALA A 1 257 ? -12.444 8.246 14.406 1.00 81.81 257 ALA A CA 1
ATOM 2015 C C . ALA A 1 257 ? -13.523 9.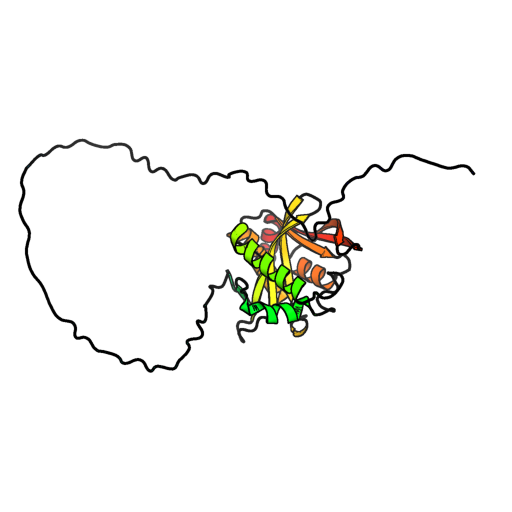049 15.156 1.00 81.81 257 ALA A C 1
ATOM 2017 O O . ALA A 1 257 ? -14.706 8.837 14.928 1.00 81.81 257 ALA A O 1
ATOM 2018 N N . LEU A 1 258 ? -13.130 10.005 16.005 1.00 84.94 258 LEU A N 1
ATOM 2019 C CA . LEU A 1 258 ? -14.066 10.892 16.714 1.00 84.94 258 LEU A CA 1
ATOM 2020 C C . LEU A 1 258 ? -14.677 11.995 15.832 1.00 84.94 258 LEU A C 1
ATOM 2022 O O . LEU A 1 258 ? -15.601 12.679 16.268 1.00 84.94 258 LEU A O 1
ATOM 2026 N N . ARG A 1 259 ? -14.131 12.225 14.633 1.00 81.06 259 ARG A N 1
ATOM 2027 C CA . ARG A 1 259 ? -14.567 13.285 13.706 1.00 81.06 259 ARG A CA 1
ATOM 2028 C C . ARG A 1 259 ? -15.393 12.762 12.526 1.00 81.06 259 ARG A C 1
ATOM 2030 O O . ARG A 1 259 ? -15.883 13.586 11.755 1.00 81.06 259 ARG A O 1
ATOM 2037 N N . ALA A 1 260 ? -15.477 11.443 12.362 1.00 71.19 260 ALA A N 1
ATOM 2038 C CA . ALA A 1 260 ? -16.216 10.758 11.301 1.00 71.19 260 ALA A CA 1
ATOM 2039 C C . ALA A 1 260 ? -17.656 10.462 11.740 1.00 71.19 260 ALA A C 1
ATOM 2041 O O . ALA A 1 260 ? -18.548 10.566 10.870 1.00 71.19 260 ALA A O 1
#